Protein AF-A0A8H3UPQ3-F1 (afdb_monomer)

Nearest PDB structures (foldseek):
  8fbj-assembly1_A  TM=2.178E-01  e=5.533E+00  synthetic construct
  7rdr-assembly1_A  TM=2.271E-01  e=9.585E+00  unidentified

Radius of gyration: 29.95 Å; Cα contacts (8 Å, |Δi|>4): 146; chains: 1; bounding box: 61×69×103 Å

Secondary structure (DSSP, 8-state):
---------------TTS-HHHHHHHHHHHHHS---SSS--STT-----HHHHHHHHH-HHHHHHHHHHHHHHTT-HHHHHHHHHHHHHHHHH-S--TTHHHHHHHHHHHS-TT-HHHHHHHHHHHHHHHHHHHHHHHHHHHHHHH-HHHHHHHHHHHHHHHTT------------------------------------------------

Foldseek 3Di:
DDDDDDPDPDDDDDDPPADPLLVQQVVVCVVPVGGDLLDQPDPVRDPDDPVNNVVSVVPVLVSLLSNLLVCVVVVVVSSNVVSLCVNLVVLVPDPDDPCLLVQQVSDQVRDDLVDPSLLSSLLSCLVCVVVCCVPPVVSVVVSCVVRVSSVVSNVVNNVVVVVVPDPDPPPPDDDDDDDDDDDDDDDDDDDDDDDDDDDDDDDDDDDDDDDD

pLDDT: mean 79.26, std 19.07, range [38.69, 97.12]

Sequence (212 aa):
MKKDCKDGNITYIELPDDSAIAVDAAIEFFYDKRYSNGNTTSSLAVPKSDHVKSAWKASEIRCHVQVYIMAEKYNLKELLTFASNKVIYGLSTSNLLPELHDVIRDVYNNTPSIDSLRVGVSKFASCHGKEEFAISGKKFGDLIVELPEFGRDLVKYLCRSKLKISPNKVSMSNSDRRKRSDGDGFSSSSSSSSDPDSSGSSDSDEMDVEGF

InterPro domains:
  IPR011333 SKP1/BTB/POZ domain superfamily [G3DSA:3.30.710.10] (1-112)

Organism: Venturia inaequalis (NCBI:txid5025)

Mean predicted aligned error: 14.77 Å

Solvent-accessible surface area (backbone atoms only — not comparable to full-atom values): 13623 Å² total; per-residue (Å²): 136,86,81,83,74,79,76,74,86,82,80,85,82,88,63,88,91,56,57,68,56,24,52,53,36,48,54,41,24,74,76,68,77,45,61,57,81,49,53,76,82,54,97,75,62,64,84,71,52,71,68,41,32,49,45,27,72,74,36,53,56,54,47,29,49,46,31,24,49,51,19,57,76,69,68,36,62,70,55,25,53,52,24,48,50,50,34,49,50,52,57,71,73,47,93,74,62,95,60,45,70,58,44,51,49,57,47,65,76,68,49,64,97,84,36,68,62,60,54,49,51,27,48,48,47,41,75,45,41,69,60,44,46,71,79,41,32,68,64,56,50,51,46,32,69,76,35,53,69,55,40,54,48,26,48,54,42,48,55,56,63,61,70,74,76,69,84,76,80,79,78,80,83,73,90,81,90,82,93,84,83,88,82,81,91,80,88,82,91,79,87,82,90,79,86,81,90,82,91,78,86,82,81,78,92,82,81,84,90,82,83,138

Structure (mmCIF, N/CA/C/O backbone):
data_AF-A0A8H3UPQ3-F1
#
_entry.id   AF-A0A8H3UPQ3-F1
#
loop_
_atom_site.group_PDB
_atom_site.id
_atom_site.type_symbol
_atom_site.label_atom_id
_atom_site.label_alt_id
_atom_site.label_comp_id
_atom_site.label_asym_id
_atom_site.label_entity_id
_atom_site.label_seq_id
_atom_site.pdbx_PDB_ins_code
_atom_site.Cartn_x
_atom_site.Cartn_y
_atom_site.Cartn_z
_atom_site.occupancy
_atom_site.B_iso_or_equiv
_atom_site.auth_seq_id
_atom_site.auth_comp_id
_atom_site.auth_asym_id
_atom_site.auth_atom_id
_atom_site.pdbx_PDB_model_num
ATOM 1 N N . MET A 1 1 ? -13.348 -9.071 55.838 1.00 48.81 1 MET A N 1
ATOM 2 C CA . MET A 1 1 ? -14.165 -9.133 54.606 1.00 48.81 1 MET A CA 1
ATOM 3 C C . MET A 1 1 ? -13.264 -8.797 53.431 1.00 48.81 1 MET A C 1
ATOM 5 O O . MET A 1 1 ? -12.819 -7.661 53.341 1.00 48.81 1 MET A O 1
ATOM 9 N N . LYS A 1 2 ? -12.904 -9.788 52.607 1.00 52.03 2 LYS A N 1
ATOM 10 C CA . LYS A 1 2 ? -12.200 -9.553 51.339 1.00 52.03 2 LYS A CA 1
ATOM 11 C C . LYS A 1 2 ? -13.258 -9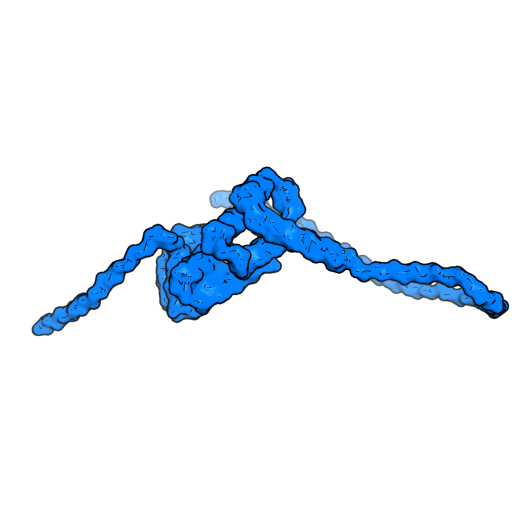.186 50.299 1.00 52.03 2 LYS A C 1
ATOM 13 O O . LYS A 1 2 ? -14.314 -9.806 50.261 1.00 52.03 2 LYS A O 1
ATOM 18 N N . LYS A 1 3 ? -13.023 -8.094 49.580 1.00 59.81 3 LYS A N 1
ATOM 19 C CA . LYS A 1 3 ? -13.930 -7.551 48.574 1.00 59.81 3 LYS A CA 1
ATOM 20 C C . LYS A 1 3 ? -13.507 -8.179 47.251 1.00 59.81 3 LYS A C 1
ATOM 22 O O . LYS A 1 3 ? -12.465 -7.806 46.724 1.00 59.81 3 LYS A O 1
ATOM 27 N N . ASP A 1 4 ? -14.264 -9.161 46.782 1.00 55.50 4 ASP A N 1
ATOM 28 C CA . ASP A 1 4 ? -14.021 -9.782 45.483 1.00 55.50 4 ASP A CA 1
ATOM 29 C C . ASP A 1 4 ? -14.377 -8.759 44.397 1.00 55.50 4 ASP A C 1
ATOM 31 O O . ASP A 1 4 ? -15.544 -8.411 44.188 1.00 55.50 4 ASP A O 1
ATOM 35 N N . CYS A 1 5 ? -13.351 -8.193 43.762 1.00 58.88 5 CYS A N 1
ATOM 36 C CA . CYS A 1 5 ? -13.518 -7.398 42.556 1.00 58.88 5 CYS A CA 1
ATOM 37 C C . CYS A 1 5 ? -13.964 -8.350 41.448 1.00 58.88 5 CYS A C 1
ATOM 39 O O . CYS A 1 5 ? -13.247 -9.284 41.108 1.00 58.88 5 CYS A O 1
ATOM 41 N N . LYS A 1 6 ? -15.170 -8.134 40.917 1.00 60.31 6 LYS A N 1
ATOM 42 C CA . LYS A 1 6 ? -15.654 -8.836 39.730 1.00 60.31 6 LYS A CA 1
ATOM 43 C C . LYS A 1 6 ? -14.711 -8.509 38.577 1.00 60.31 6 LYS A C 1
ATOM 45 O O . LYS A 1 6 ? -14.679 -7.357 38.142 1.00 60.31 6 LYS A O 1
ATOM 50 N N . ASP A 1 7 ? -13.953 -9.503 38.132 1.00 61.12 7 ASP A N 1
ATOM 51 C CA . ASP A 1 7 ? -13.134 -9.412 36.931 1.00 61.12 7 ASP A CA 1
ATOM 52 C C . ASP A 1 7 ? -14.006 -8.925 35.769 1.00 61.12 7 ASP A C 1
ATOM 54 O O . ASP A 1 7 ? -15.105 -9.435 35.526 1.00 61.12 7 ASP A O 1
ATOM 58 N N . GLY A 1 8 ? -13.552 -7.866 35.096 1.00 65.12 8 GLY A N 1
ATOM 59 C CA . GLY A 1 8 ? -14.206 -7.376 33.891 1.00 65.12 8 GLY A CA 1
ATOM 60 C C . GLY A 1 8 ? -14.239 -8.496 32.855 1.00 65.12 8 GLY A C 1
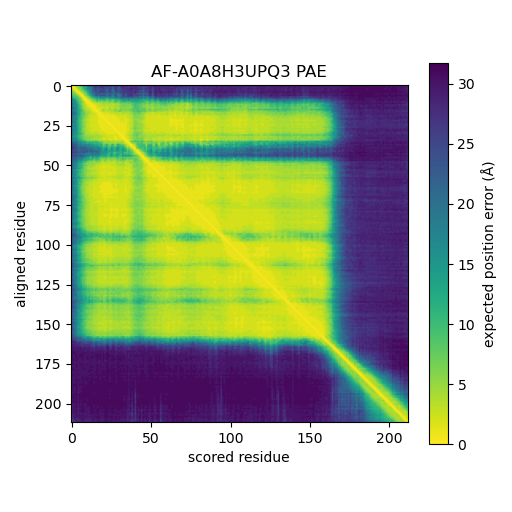ATOM 61 O O . GLY A 1 8 ? -13.241 -9.186 32.671 1.00 65.12 8 GLY A O 1
ATOM 62 N N . ASN A 1 9 ? -15.378 -8.693 32.188 1.00 71.62 9 ASN A N 1
ATOM 63 C CA . ASN A 1 9 ? -15.484 -9.652 31.089 1.00 71.62 9 ASN A CA 1
ATOM 64 C C . ASN A 1 9 ? -14.498 -9.257 29.981 1.00 71.62 9 ASN A C 1
ATOM 66 O O . ASN A 1 9 ? -14.781 -8.365 29.177 1.00 71.62 9 ASN A O 1
ATOM 70 N N . ILE A 1 10 ? -13.335 -9.909 29.950 1.00 78.38 10 ILE A N 1
ATOM 71 C CA . ILE A 1 10 ? -12.371 -9.771 28.863 1.00 78.38 10 ILE A CA 1
ATOM 72 C C . ILE A 1 10 ? -13.023 -10.396 27.634 1.00 78.38 10 ILE A C 1
ATOM 74 O O . ILE A 1 10 ? -13.236 -11.605 27.573 1.00 78.38 10 ILE A O 1
ATOM 78 N N . THR A 1 11 ? -13.383 -9.552 26.672 1.00 82.12 11 THR A N 1
ATOM 79 C CA . THR A 1 11 ? -13.904 -10.003 25.382 1.00 82.12 11 THR A CA 1
ATOM 80 C C . THR A 1 11 ? -12.728 -10.123 24.427 1.00 82.12 11 THR A C 1
ATOM 82 O O . THR A 1 11 ? -11.994 -9.156 24.228 1.00 82.12 11 THR A O 1
ATOM 85 N N . TYR A 1 12 ? -12.526 -11.315 23.874 1.00 84.81 12 TYR A N 1
ATOM 86 C CA . TYR A 1 12 ? -11.492 -11.573 22.880 1.00 84.81 12 TYR A CA 1
ATOM 87 C C . TYR A 1 12 ? -12.069 -11.389 21.476 1.00 84.81 12 TYR A C 1
ATOM 89 O O . TYR A 1 12 ? -13.184 -11.834 21.201 1.00 84.81 12 TYR A O 1
ATOM 97 N N . ILE A 1 13 ? -11.321 -10.709 20.610 1.00 87.00 13 ILE A N 1
ATOM 98 C CA . ILE A 1 13 ? -11.691 -10.481 19.213 1.00 87.00 13 ILE A CA 1
ATOM 99 C C . ILE A 1 13 ? -10.556 -11.033 18.355 1.00 87.00 13 ILE A C 1
ATOM 101 O O . ILE A 1 13 ? -9.418 -10.577 18.462 1.00 87.00 13 ILE A O 1
ATOM 105 N N . GLU A 1 14 ? -10.873 -12.017 17.518 1.00 88.56 14 GLU A N 1
ATOM 106 C CA . GLU A 1 14 ? -9.941 -12.586 16.545 1.00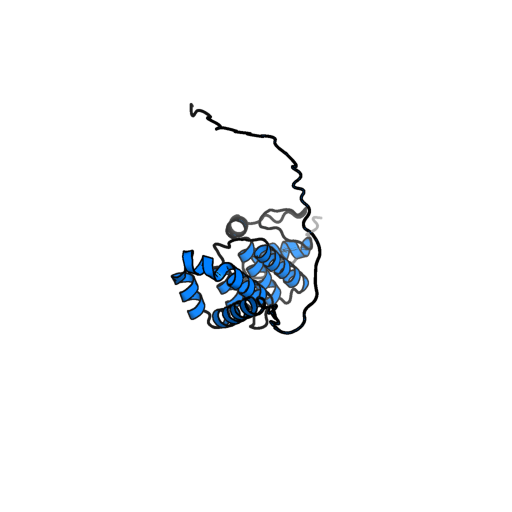 88.56 14 GLU A CA 1
ATOM 107 C C . GLU A 1 14 ? -9.980 -11.782 15.247 1.00 88.56 14 GLU A C 1
ATOM 109 O O . GLU A 1 14 ? -11.051 -11.522 14.701 1.00 88.56 14 GLU A O 1
ATOM 114 N N . LEU A 1 15 ? -8.800 -11.416 14.746 1.00 90.69 15 LEU A N 1
ATOM 115 C CA . LEU A 1 15 ? -8.614 -10.683 13.491 1.00 90.69 15 LEU A CA 1
ATOM 116 C C . LEU A 1 15 ? -7.636 -11.450 12.578 1.00 90.69 15 LEU A C 1
ATOM 118 O O . LEU A 1 15 ? -6.516 -10.992 12.360 1.00 90.69 15 LEU A O 1
ATOM 122 N N . PRO A 1 16 ? -8.004 -12.651 12.090 1.00 88.50 16 PRO A N 1
ATOM 123 C CA . PRO A 1 16 ? -7.076 -13.533 11.373 1.00 88.50 16 PRO A CA 1
ATOM 124 C C . PRO A 1 16 ? -6.657 -12.992 9.999 1.00 88.50 16 PRO A C 1
ATOM 126 O O . PRO A 1 16 ? -5.564 -13.294 9.528 1.00 88.50 16 PRO A O 1
ATOM 129 N N . ASP A 1 17 ? -7.511 -12.181 9.375 1.00 89.81 17 ASP A N 1
ATOM 130 C CA . ASP A 1 17 ? -7.288 -11.650 8.027 1.00 89.81 17 ASP A CA 1
ATOM 131 C C . ASP A 1 17 ? -6.536 -10.310 8.025 1.00 89.81 17 ASP A C 1
ATOM 133 O O . ASP A 1 17 ? -6.256 -9.762 6.958 1.00 89.81 17 ASP A O 1
ATOM 137 N N . ASP A 1 18 ? -6.257 -9.738 9.200 1.00 91.88 18 ASP A N 1
ATOM 138 C CA . ASP A 1 18 ? -5.660 -8.411 9.309 1.00 91.88 18 ASP A CA 1
ATOM 139 C C . ASP A 1 18 ? -4.173 -8.492 9.641 1.00 91.88 18 ASP A C 1
ATOM 141 O O . ASP A 1 18 ? -3.710 -9.291 10.456 1.00 91.88 18 ASP A O 1
ATOM 145 N N . SER A 1 19 ? -3.399 -7.604 9.019 1.00 91.94 19 SER A N 1
ATOM 146 C CA . SER A 1 19 ? -1.979 -7.484 9.327 1.00 91.94 19 SER A CA 1
ATOM 147 C C . SER A 1 19 ? -1.797 -7.010 10.767 1.00 91.94 19 SER A C 1
ATOM 149 O O . SER A 1 19 ? -2.296 -5.948 11.144 1.00 91.94 19 SER A O 1
ATOM 151 N N . ALA A 1 20 ? -0.993 -7.734 11.548 1.00 92.31 20 ALA A N 1
ATOM 152 C CA . ALA A 1 20 ? -0.596 -7.309 12.891 1.00 92.31 20 ALA A CA 1
ATOM 153 C C . ALA A 1 20 ? 0.020 -5.896 12.896 1.00 92.31 20 ALA A C 1
ATOM 155 O O . ALA A 1 20 ? -0.144 -5.152 13.857 1.00 92.31 20 ALA A O 1
ATOM 156 N N . ILE A 1 21 ? 0.684 -5.508 11.800 1.00 93.62 21 ILE A N 1
ATOM 157 C CA . ILE A 1 21 ? 1.260 -4.171 11.604 1.00 93.62 21 ILE A CA 1
ATOM 158 C C . ILE A 1 21 ? 0.152 -3.119 11.514 1.00 93.62 21 ILE A C 1
ATOM 160 O O . ILE A 1 21 ? 0.248 -2.059 12.132 1.00 93.62 21 ILE A O 1
ATOM 164 N N . ALA A 1 22 ? -0.903 -3.417 10.752 1.00 95.12 22 ALA A N 1
ATOM 165 C CA . ALA A 1 22 ? -2.033 -2.519 10.580 1.00 95.12 22 ALA A CA 1
ATOM 166 C C . ALA A 1 22 ? -2.815 -2.360 11.888 1.00 95.12 22 ALA A C 1
ATOM 168 O O . ALA A 1 22 ? -3.115 -1.235 12.282 1.00 95.12 22 ALA A O 1
ATOM 169 N N . VAL A 1 23 ? -3.072 -3.469 12.590 1.00 93.88 23 VAL A N 1
ATOM 170 C CA . VAL A 1 23 ? -3.777 -3.476 13.879 1.00 93.88 23 VAL A CA 1
ATOM 171 C C . VAL A 1 23 ? -3.002 -2.684 14.934 1.00 93.88 23 VAL A C 1
ATOM 173 O O . VAL A 1 23 ? -3.584 -1.814 15.576 1.00 93.88 23 VAL A O 1
ATOM 176 N N . ASP A 1 24 ? -1.694 -2.918 15.073 1.00 92.19 24 ASP A N 1
ATOM 177 C CA . ASP A 1 24 ? -0.831 -2.181 16.007 1.00 92.19 24 ASP A CA 1
ATOM 178 C C . ASP A 1 24 ? -0.866 -0.668 15.742 1.00 92.19 24 ASP A C 1
ATOM 180 O O . ASP A 1 24 ? -1.123 0.132 16.645 1.00 92.19 24 ASP A O 1
ATOM 184 N N . ALA A 1 25 ? -0.706 -0.273 14.477 1.00 93.00 25 ALA A N 1
ATOM 185 C CA . ALA A 1 25 ? -0.770 1.125 14.074 1.00 93.00 25 ALA A CA 1
ATOM 186 C C . ALA A 1 25 ? -2.164 1.741 14.285 1.00 93.00 25 ALA A C 1
ATOM 188 O O . ALA A 1 25 ? -2.272 2.904 14.669 1.00 93.00 25 ALA A O 1
ATOM 189 N N . ALA A 1 26 ? -3.244 0.990 14.066 1.00 93.88 26 ALA A N 1
ATOM 190 C CA . ALA A 1 26 ? -4.590 1.481 14.336 1.00 93.88 26 ALA A CA 1
ATOM 191 C C . ALA A 1 26 ? -4.841 1.681 15.828 1.00 93.88 26 ALA A C 1
ATOM 193 O O . ALA A 1 26 ? -5.397 2.711 16.201 1.00 93.88 26 ALA A O 1
ATOM 194 N N . ILE A 1 27 ? -4.411 0.740 16.673 1.00 91.69 27 ILE A N 1
ATOM 195 C CA . ILE A 1 27 ? -4.503 0.875 18.130 1.00 91.69 27 ILE A CA 1
ATOM 196 C C . ILE A 1 27 ? -3.793 2.163 18.556 1.00 91.69 27 ILE A C 1
ATOM 198 O O . ILE A 1 27 ? -4.427 3.024 19.160 1.00 91.69 27 ILE A O 1
ATOM 202 N N . GLU A 1 28 ? -2.531 2.353 18.163 1.00 90.75 28 GLU A N 1
ATOM 203 C CA . GLU A 1 28 ? -1.768 3.570 18.477 1.00 90.75 28 GLU A CA 1
ATOM 204 C C . GLU A 1 28 ? -2.489 4.838 17.987 1.00 90.75 28 GLU A C 1
ATOM 206 O O . GLU A 1 28 ? -2.661 5.801 18.737 1.00 90.75 28 GLU A O 1
ATOM 211 N N . PHE A 1 29 ? -3.029 4.809 16.766 1.00 93.19 29 PHE A N 1
ATOM 212 C CA . PHE A 1 29 ? -3.802 5.920 16.221 1.00 93.19 29 PHE A CA 1
ATOM 213 C C . PHE A 1 29 ? -5.058 6.245 17.032 1.00 93.19 29 PHE A C 1
ATOM 215 O O . PHE A 1 29 ? -5.398 7.416 17.184 1.00 93.19 29 PHE A O 1
ATOM 222 N N . PHE A 1 30 ? -5.776 5.254 17.554 1.00 91.69 30 PHE A N 1
ATOM 223 C CA . PHE A 1 30 ? -6.975 5.523 18.347 1.00 91.69 30 PHE A CA 1
ATOM 224 C C . PHE A 1 30 ? -6.663 6.169 19.694 1.00 91.69 30 PHE A C 1
ATOM 226 O O . PHE A 1 30 ? -7.478 6.960 20.173 1.00 91.69 30 PHE A O 1
ATOM 233 N N . TYR A 1 31 ? -5.490 5.890 20.261 1.00 89.62 31 TYR A N 1
ATOM 234 C CA . TYR A 1 31 ? -5.045 6.506 21.508 1.00 89.62 31 TYR A CA 1
ATOM 235 C C . TYR A 1 31 ? -4.438 7.899 21.292 1.00 89.62 31 TYR A C 1
ATOM 237 O O . TYR A 1 31 ? -4.822 8.838 21.987 1.00 89.62 31 TYR A O 1
ATOM 245 N N . ASP A 1 32 ? -3.560 8.066 20.300 1.00 88.25 32 ASP A N 1
ATOM 246 C CA . ASP A 1 32 ? -2.736 9.278 20.153 1.00 88.25 32 ASP A CA 1
ATOM 247 C C . ASP A 1 32 ? -3.045 10.106 18.895 1.00 88.25 32 ASP A C 1
ATOM 249 O O . ASP A 1 32 ? -2.391 11.116 18.619 1.00 88.25 32 ASP A O 1
ATOM 253 N N . LYS A 1 33 ? -4.029 9.681 18.090 1.00 90.50 33 LYS A N 1
ATOM 254 C CA . LYS A 1 33 ? -4.366 10.256 16.769 1.00 90.50 33 LYS A CA 1
ATOM 255 C C . LYS A 1 33 ? -3.198 10.260 15.780 1.00 90.50 33 LYS A C 1
ATOM 257 O O . LYS A 1 33 ? -3.210 10.984 14.782 1.00 90.50 33 LYS A O 1
ATOM 262 N N . ARG A 1 34 ? -2.176 9.451 16.058 1.00 90.44 34 ARG A N 1
ATOM 263 C CA . ARG A 1 34 ? -0.960 9.246 15.270 1.00 90.44 34 ARG A CA 1
ATOM 264 C C . ARG A 1 34 ? -0.483 7.822 15.503 1.00 90.44 34 ARG A C 1
ATOM 266 O O . ARG A 1 34 ? -0.725 7.269 16.565 1.00 90.44 34 ARG A O 1
ATOM 273 N N . TYR A 1 35 ? 0.228 7.268 14.534 1.00 91.94 35 TYR A N 1
ATOM 274 C CA . TYR A 1 35 ? 0.974 6.034 14.731 1.00 91.94 35 TYR A CA 1
ATOM 275 C C . TYR A 1 35 ? 2.402 6.200 14.235 1.00 91.94 35 TYR A C 1
ATOM 277 O O . TYR A 1 35 ? 2.698 7.060 13.396 1.00 91.94 35 TYR A O 1
ATOM 285 N N . SER A 1 36 ? 3.279 5.382 14.792 1.00 83.12 36 SER A N 1
ATOM 286 C CA . SER A 1 36 ? 4.714 5.428 14.573 1.00 83.12 36 SER A CA 1
ATOM 287 C C . SER A 1 36 ? 5.182 4.319 13.639 1.00 83.12 36 SER A C 1
ATOM 289 O O . SER A 1 36 ? 4.620 3.220 13.608 1.00 83.12 36 SER A O 1
ATOM 291 N N . ASN A 1 37 ? 6.272 4.588 12.921 1.00 81.88 37 ASN A N 1
ATOM 292 C CA . ASN A 1 37 ? 6.878 3.671 11.955 1.00 81.88 37 ASN A CA 1
ATOM 293 C C . ASN A 1 37 ? 7.701 2.580 12.670 1.00 81.88 37 ASN A C 1
ATOM 295 O O . ASN A 1 37 ? 8.906 2.456 12.477 1.00 81.88 37 ASN A O 1
ATOM 299 N N . GLY A 1 38 ? 7.071 1.846 13.587 1.00 65.62 38 GLY A N 1
ATOM 300 C CA . GLY A 1 38 ? 7.699 0.765 14.353 1.00 65.62 38 GLY A CA 1
ATOM 301 C C . GLY A 1 38 ? 8.429 1.188 15.634 1.00 65.62 38 GLY A C 1
ATOM 302 O O . GLY A 1 38 ? 8.775 0.320 16.429 1.00 65.62 38 GLY A O 1
ATOM 303 N N . ASN A 1 39 ? 8.604 2.484 15.901 1.00 63.53 39 ASN A N 1
ATOM 304 C CA . ASN A 1 39 ? 9.204 2.964 17.151 1.00 63.53 39 ASN A CA 1
ATOM 305 C C . ASN A 1 39 ? 8.129 3.418 18.126 1.00 63.53 39 ASN A C 1
ATOM 307 O O . ASN A 1 39 ? 7.365 4.303 17.793 1.00 63.53 39 ASN A O 1
ATOM 311 N N . THR A 1 40 ? 8.102 2.907 19.351 1.00 59.75 40 THR A N 1
ATOM 312 C CA . THR A 1 40 ? 7.131 3.358 20.352 1.00 59.75 40 THR A CA 1
ATOM 313 C C . THR A 1 40 ? 7.375 4.830 20.717 1.00 59.75 40 THR A C 1
ATOM 315 O O . THR A 1 40 ? 8.266 5.135 21.504 1.00 59.75 40 THR A O 1
ATOM 318 N N . THR A 1 41 ? 6.624 5.759 20.116 1.00 53.62 41 THR A N 1
ATOM 319 C CA . THR A 1 41 ? 6.766 7.205 20.384 1.00 53.62 41 THR A CA 1
ATOM 320 C C . THR A 1 41 ? 5.722 7.747 21.349 1.00 53.62 41 THR A C 1
ATOM 322 O O . THR A 1 41 ? 5.794 8.918 21.719 1.00 53.62 41 THR A O 1
ATOM 325 N N . SER A 1 42 ? 4.738 6.935 21.743 1.00 58.00 42 SER A N 1
ATOM 326 C CA . SER A 1 42 ? 3.666 7.398 22.612 1.00 58.00 42 SER A CA 1
ATOM 327 C C . SER A 1 42 ? 3.940 7.181 24.094 1.00 58.00 42 SER A C 1
ATOM 329 O O . SER A 1 42 ? 4.622 6.245 24.514 1.00 58.00 42 SER A O 1
ATOM 331 N N . SER A 1 43 ? 3.340 8.058 24.902 1.00 55.97 43 SER A N 1
ATOM 332 C CA . SER A 1 43 ? 3.309 7.952 26.364 1.00 55.97 43 SER A CA 1
ATOM 333 C C . SER A 1 43 ? 2.589 6.685 26.853 1.00 55.97 43 SER A C 1
ATOM 335 O O . SER A 1 43 ? 2.729 6.329 28.021 1.00 55.97 43 SER A O 1
ATOM 337 N N . LEU A 1 44 ? 1.822 6.017 25.986 1.00 56.06 44 LEU A N 1
ATOM 338 C CA . LEU A 1 44 ? 1.077 4.784 26.249 1.00 56.06 44 LEU A CA 1
ATOM 339 C C . LEU A 1 44 ? 1.778 3.582 25.619 1.00 56.06 44 LEU A C 1
ATOM 341 O O . LEU A 1 44 ? 1.130 2.773 24.968 1.00 56.06 44 LEU A O 1
ATOM 345 N N . ALA A 1 45 ? 3.101 3.510 25.781 1.00 58.88 45 ALA A N 1
ATOM 346 C CA . ALA A 1 45 ? 4.005 2.607 25.087 1.00 58.88 45 ALA A CA 1
ATOM 347 C C . ALA A 1 45 ? 3.465 1.175 24.906 1.00 58.88 45 ALA A C 1
ATOM 349 O O . ALA A 1 45 ? 3.741 0.297 25.721 1.00 58.88 45 ALA A O 1
ATOM 350 N N . VAL A 1 46 ? 2.722 0.933 23.819 1.00 65.00 46 VAL A N 1
ATOM 351 C CA . VAL A 1 46 ? 2.296 -0.410 23.427 1.00 65.00 46 VAL A CA 1
ATOM 352 C C . VAL A 1 46 ? 3.566 -1.116 22.959 1.00 65.00 46 VAL A C 1
ATOM 354 O O . VAL A 1 46 ? 4.209 -0.644 22.010 1.00 65.00 46 VAL A O 1
ATOM 357 N N . PRO A 1 47 ? 4.007 -2.191 23.637 1.00 70.81 47 PRO A N 1
ATOM 358 C CA . PRO A 1 47 ? 5.205 -2.897 23.226 1.00 70.81 47 PRO A CA 1
ATOM 359 C C . PRO A 1 47 ? 4.965 -3.519 21.850 1.00 70.81 47 PRO A C 1
ATOM 361 O O . PRO A 1 47 ? 4.202 -4.474 21.713 1.00 70.81 47 PRO A O 1
ATOM 364 N N . LYS A 1 48 ? 5.621 -2.974 20.823 1.00 80.44 48 LYS A N 1
ATOM 365 C CA . LYS A 1 48 ? 5.553 -3.535 19.472 1.00 80.44 48 LYS A CA 1
ATOM 366 C C . LYS A 1 48 ? 6.347 -4.834 19.427 1.00 80.44 48 LYS A C 1
ATOM 368 O O . LYS A 1 48 ? 7.480 -4.885 19.921 1.00 80.44 48 LYS A O 1
ATOM 373 N N . SER A 1 49 ? 5.772 -5.865 18.814 1.00 85.44 49 SER A N 1
ATOM 374 C CA . SER A 1 49 ? 6.489 -7.118 18.574 1.00 85.44 49 SER A CA 1
ATOM 375 C C . SER A 1 49 ? 7.675 -6.886 17.635 1.00 85.44 49 SER A C 1
ATOM 377 O O . SER A 1 49 ? 7.654 -5.986 16.789 1.00 85.44 49 SER A O 1
ATOM 379 N N . ASP A 1 50 ? 8.714 -7.710 17.750 1.00 88.69 50 ASP A N 1
ATOM 380 C CA . ASP A 1 50 ? 9.905 -7.573 16.902 1.00 88.69 50 ASP A CA 1
ATOM 381 C C . ASP A 1 50 ? 9.587 -7.776 15.417 1.00 88.69 50 ASP A C 1
ATOM 383 O O . ASP A 1 50 ? 10.210 -7.152 14.561 1.00 88.69 50 ASP A O 1
ATOM 387 N N . HIS A 1 51 ? 8.557 -8.571 15.114 1.00 88.75 51 HIS A N 1
ATOM 388 C CA . HIS A 1 51 ? 8.016 -8.718 13.766 1.00 88.75 51 HIS A CA 1
ATOM 389 C C . HIS A 1 51 ? 7.436 -7.403 13.218 1.00 88.75 51 HIS A C 1
ATOM 391 O O . HIS A 1 51 ? 7.696 -7.041 12.075 1.00 88.75 51 HIS A O 1
ATOM 397 N N . VAL A 1 52 ? 6.670 -6.655 14.022 1.00 90.56 52 VAL A N 1
ATOM 398 C CA . VAL A 1 52 ? 6.126 -5.357 13.588 1.00 90.56 52 VAL A CA 1
ATOM 399 C C . VAL A 1 52 ? 7.262 -4.363 13.356 1.00 90.56 52 VAL A C 1
ATOM 401 O O . VAL A 1 52 ? 7.302 -3.706 12.318 1.00 90.56 52 VAL A O 1
ATOM 404 N N . LYS A 1 53 ? 8.232 -4.291 14.274 1.00 90.06 53 LYS A N 1
ATOM 405 C CA . LYS A 1 53 ? 9.400 -3.404 14.136 1.00 90.06 53 LYS A CA 1
ATOM 406 C C . LYS A 1 53 ? 10.218 -3.715 12.883 1.00 90.06 53 LYS A C 1
ATOM 408 O O . LYS A 1 53 ? 10.612 -2.800 12.161 1.00 90.06 53 LYS A O 1
ATOM 413 N N . SER A 1 54 ? 10.479 -4.995 12.620 1.00 91.12 54 SER A N 1
ATOM 414 C CA . SER A 1 54 ? 11.267 -5.414 11.461 1.00 91.12 54 SER A CA 1
ATOM 415 C C . SER A 1 54 ? 10.548 -5.126 10.145 1.00 91.12 54 SER A C 1
ATOM 417 O O . SER A 1 54 ? 11.198 -4.686 9.200 1.00 91.12 54 SER A O 1
ATOM 419 N N . ALA A 1 55 ? 9.221 -5.271 10.094 1.00 91.75 55 ALA A N 1
ATOM 420 C CA . ALA A 1 55 ? 8.433 -4.934 8.913 1.00 91.75 55 ALA A CA 1
ATOM 421 C C . ALA A 1 55 ? 8.486 -3.436 8.575 1.00 91.75 55 ALA A C 1
ATOM 423 O O . ALA A 1 55 ? 8.750 -3.084 7.425 1.00 91.75 55 ALA A O 1
ATOM 424 N N . TRP A 1 56 ? 8.329 -2.556 9.572 1.00 91.94 56 TRP A N 1
ATOM 425 C CA . TRP A 1 56 ? 8.469 -1.105 9.379 1.00 91.94 56 TRP A CA 1
ATOM 426 C C . TRP A 1 56 ? 9.866 -0.713 8.896 1.00 91.94 56 TRP A C 1
ATOM 428 O O . TRP A 1 56 ? 9.998 0.157 8.039 1.00 91.94 56 TRP A O 1
ATOM 438 N N . LYS A 1 57 ? 10.905 -1.387 9.405 1.00 90.62 57 LYS A N 1
ATOM 439 C CA . LYS A 1 57 ? 12.284 -1.196 8.942 1.00 90.62 57 LYS A CA 1
ATOM 440 C C . LYS A 1 57 ? 12.495 -1.698 7.510 1.00 90.62 57 LYS A C 1
ATOM 442 O O . LYS A 1 57 ? 13.310 -1.132 6.790 1.00 90.62 57 LYS A O 1
ATOM 447 N N . ALA A 1 58 ? 11.807 -2.768 7.117 1.00 91.00 58 ALA A N 1
ATOM 448 C CA . ALA A 1 58 ? 11.936 -3.366 5.793 1.00 91.00 58 ALA A CA 1
ATOM 449 C C . ALA A 1 58 ? 11.229 -2.541 4.710 1.00 91.00 58 ALA A C 1
ATOM 451 O O . ALA A 1 58 ? 11.784 -2.367 3.630 1.00 91.00 58 ALA A O 1
ATOM 452 N N . SER A 1 59 ? 10.019 -2.046 4.982 1.00 92.25 59 SER A N 1
ATOM 453 C CA . SER A 1 59 ? 9.317 -1.129 4.083 1.00 92.25 59 SER A CA 1
ATOM 454 C C . SER A 1 59 ? 8.243 -0.333 4.818 1.00 92.25 59 SER A C 1
ATOM 456 O O . SER A 1 59 ? 7.162 -0.836 5.142 1.00 92.25 59 SER A O 1
ATOM 458 N N . GLU A 1 60 ? 8.519 0.951 5.023 1.00 93.25 60 GLU A N 1
ATOM 459 C CA . GLU A 1 60 ? 7.583 1.886 5.645 1.00 93.25 60 GLU A CA 1
ATOM 460 C C . GLU A 1 60 ? 6.327 2.086 4.783 1.00 93.25 60 GLU A C 1
ATOM 462 O O . GLU A 1 60 ? 5.201 2.031 5.283 1.00 93.25 60 GLU A O 1
ATOM 467 N N . I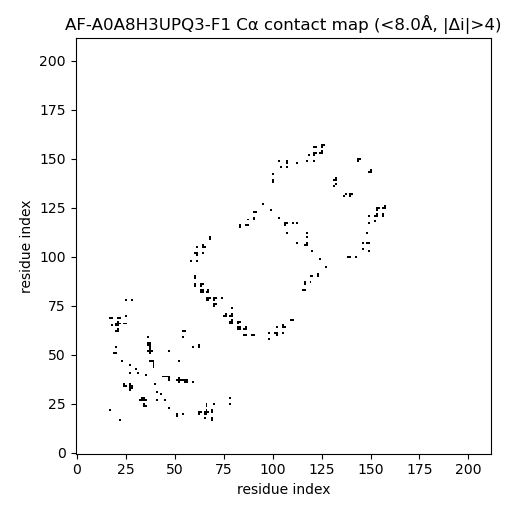LE A 1 61 ? 6.502 2.258 3.468 1.00 94.44 61 ILE A N 1
ATOM 468 C CA . ILE A 1 61 ? 5.386 2.512 2.549 1.00 94.44 61 ILE A CA 1
ATOM 469 C C . ILE A 1 61 ? 4.431 1.318 2.514 1.00 94.44 61 ILE A C 1
ATOM 471 O O . ILE A 1 61 ? 3.220 1.520 2.600 1.00 94.44 61 ILE A O 1
ATOM 475 N N . ARG A 1 62 ? 4.938 0.078 2.458 1.00 95.06 62 ARG A N 1
ATOM 476 C CA . ARG A 1 62 ? 4.070 -1.111 2.500 1.00 95.06 62 ARG A CA 1
ATOM 477 C C . ARG A 1 62 ? 3.296 -1.213 3.806 1.00 95.06 62 ARG A C 1
ATOM 479 O O . ARG A 1 62 ? 2.111 -1.534 3.780 1.00 95.06 62 ARG A O 1
ATOM 486 N N . CYS A 1 63 ? 3.923 -0.889 4.934 1.00 95.50 63 CYS A N 1
ATOM 487 C CA . CYS A 1 63 ? 3.224 -0.863 6.215 1.00 95.50 63 CYS A CA 1
ATOM 488 C C . CYS A 1 63 ? 2.083 0.172 6.203 1.00 95.50 63 CYS A C 1
ATOM 490 O O . CYS A 1 63 ? 0.962 -0.154 6.591 1.00 95.50 63 CYS A O 1
ATOM 492 N N . HIS A 1 64 ? 2.306 1.378 5.668 1.00 96.06 64 HIS A N 1
ATOM 493 C CA . HIS A 1 64 ? 1.235 2.370 5.500 1.00 96.06 64 HIS A CA 1
ATOM 494 C C . HIS A 1 64 ? 0.115 1.905 4.556 1.00 96.06 64 HIS A C 1
ATOM 496 O O . HIS A 1 64 ? -1.054 2.176 4.829 1.00 96.06 64 HIS A O 1
ATOM 502 N N . VAL A 1 65 ? 0.441 1.184 3.479 1.00 96.75 65 VAL A N 1
ATOM 503 C CA . VAL A 1 65 ? -0.553 0.582 2.571 1.00 96.75 65 VAL A CA 1
ATOM 504 C C . VAL A 1 65 ? -1.408 -0.453 3.305 1.00 96.75 65 VAL A C 1
ATOM 506 O O . VAL A 1 65 ? -2.628 -0.433 3.179 1.00 96.75 65 VAL A O 1
ATOM 509 N N . GLN A 1 66 ? -0.810 -1.308 4.138 1.00 95.94 66 GLN A N 1
ATOM 510 C CA . GLN A 1 66 ? -1.566 -2.271 4.948 1.00 95.94 66 GLN A CA 1
ATOM 511 C C . GLN A 1 66 ? -2.506 -1.579 5.942 1.00 95.94 66 GLN A C 1
ATOM 513 O O . GLN A 1 66 ? -3.657 -1.990 6.090 1.00 95.94 66 GLN A O 1
ATOM 518 N N . VAL A 1 67 ? -2.045 -0.501 6.588 1.00 96.75 67 VAL A N 1
ATOM 519 C CA . VAL A 1 67 ? -2.893 0.325 7.463 1.00 96.75 67 VAL A CA 1
ATOM 520 C C . VAL A 1 67 ? -4.056 0.924 6.677 1.00 96.75 67 VAL A C 1
ATOM 522 O O . VAL A 1 67 ? -5.185 0.914 7.160 1.00 96.75 67 VAL A O 1
ATOM 525 N N . TYR A 1 68 ? -3.796 1.424 5.468 1.00 97.06 68 TYR A N 1
ATOM 526 C CA . TYR A 1 68 ? -4.825 1.979 4.595 1.00 97.06 68 TYR A CA 1
ATOM 527 C C . TYR A 1 68 ? -5.897 0.941 4.245 1.00 97.06 68 TYR A C 1
ATOM 529 O O . TYR A 1 68 ? -7.078 1.197 4.466 1.00 97.06 68 TYR A O 1
ATOM 537 N N . ILE A 1 69 ? -5.489 -0.242 3.776 1.00 95.62 69 ILE A N 1
ATOM 538 C CA . ILE A 1 69 ? -6.400 -1.334 3.391 1.00 95.62 69 ILE A CA 1
ATOM 539 C C . ILE A 1 69 ? -7.294 -1.731 4.570 1.00 95.62 69 ILE A C 1
ATOM 541 O O . ILE A 1 69 ? -8.511 -1.850 4.437 1.00 95.62 69 ILE A O 1
ATOM 545 N N . MET A 1 70 ? -6.705 -1.890 5.756 1.00 95.81 70 MET A N 1
ATOM 546 C CA . MET A 1 70 ? -7.461 -2.231 6.958 1.00 95.81 70 MET A CA 1
ATOM 547 C C . MET A 1 70 ? -8.409 -1.093 7.375 1.00 95.81 70 MET A C 1
ATOM 549 O O . MET A 1 70 ? -9.554 -1.338 7.760 1.00 95.81 70 MET A O 1
ATOM 553 N N . ALA A 1 71 ? -7.968 0.164 7.278 1.00 96.19 71 ALA A N 1
ATOM 554 C CA . ALA A 1 71 ? -8.813 1.315 7.571 1.00 96.19 71 ALA A CA 1
ATOM 555 C C . ALA A 1 71 ? -10.014 1.405 6.618 1.00 96.19 71 ALA A C 1
ATOM 557 O O . ALA A 1 71 ? -11.104 1.773 7.055 1.00 96.19 71 ALA A O 1
ATOM 558 N N . GLU A 1 72 ? -9.838 1.039 5.348 1.00 94.75 72 GLU A N 1
ATOM 559 C CA . GLU A 1 72 ? -10.923 0.954 4.370 1.00 94.75 72 GLU A CA 1
ATOM 560 C C . GLU A 1 72 ? -11.903 -0.164 4.747 1.00 94.75 72 GLU A C 1
ATOM 562 O O . GLU A 1 72 ? -13.098 0.096 4.901 1.00 94.75 72 GLU A O 1
ATOM 567 N N . LYS A 1 73 ? -11.389 -1.374 5.020 1.00 94.00 73 LYS A N 1
ATOM 568 C CA . LYS A 1 73 ? -12.173 -2.556 5.427 1.00 94.00 73 LYS A CA 1
ATOM 569 C C . LYS A 1 73 ? -13.103 -2.274 6.613 1.00 94.00 73 LYS A C 1
ATOM 571 O O . LYS A 1 73 ? -14.257 -2.699 6.606 1.00 94.00 73 LYS A O 1
ATOM 576 N N . TYR A 1 74 ? -12.628 -1.528 7.610 1.00 95.25 74 TYR A N 1
ATOM 577 C CA . TYR A 1 74 ? -13.393 -1.196 8.819 1.00 95.25 74 TYR A CA 1
ATOM 578 C C . TYR A 1 74 ? -14.036 0.201 8.801 1.00 95.25 74 TYR A C 1
ATOM 580 O O . TYR A 1 74 ? -14.559 0.648 9.821 1.00 95.25 74 TYR A O 1
ATOM 588 N N . ASN A 1 75 ? -14.042 0.899 7.659 1.00 95.12 75 ASN A N 1
ATOM 589 C CA . ASN A 1 75 ? -14.613 2.245 7.506 1.00 95.12 75 ASN A CA 1
ATOM 590 C C . ASN A 1 75 ? -14.044 3.300 8.484 1.00 95.12 75 ASN A C 1
ATOM 592 O O . ASN A 1 75 ? -14.737 4.226 8.920 1.00 95.12 75 ASN A O 1
ATOM 596 N N . LEU A 1 76 ? -12.755 3.200 8.808 1.00 96.44 76 LEU A N 1
ATOM 597 C CA . LEU A 1 76 ? -12.041 4.080 9.732 1.00 96.44 76 LEU A CA 1
ATOM 598 C C . LEU A 1 76 ? -11.528 5.335 9.007 1.00 96.44 76 LEU A C 1
ATOM 600 O O . LEU A 1 76 ? -10.338 5.479 8.742 1.00 96.44 76 LEU A O 1
ATOM 604 N N . LYS A 1 77 ? -12.431 6.267 8.680 1.00 95.88 77 LYS A N 1
ATOM 605 C CA . LYS A 1 77 ? -12.158 7.424 7.794 1.00 95.88 77 LYS A CA 1
ATOM 606 C C . LYS A 1 77 ? -10.953 8.289 8.191 1.00 95.88 77 LYS A C 1
ATOM 608 O O . LYS A 1 77 ? -10.190 8.712 7.320 1.00 95.88 77 LYS A O 1
ATOM 613 N N . GLU A 1 78 ? -10.783 8.573 9.483 1.00 96.50 78 GLU A N 1
ATOM 614 C CA . GLU A 1 78 ? -9.653 9.379 9.976 1.00 96.50 78 GLU A CA 1
ATOM 615 C C . GLU A 1 78 ? -8.318 8.660 9.744 1.00 96.50 78 GLU A C 1
ATOM 617 O O . GLU A 1 78 ? -7.377 9.251 9.212 1.00 96.50 78 GLU A O 1
ATOM 622 N N . LEU A 1 79 ? -8.265 7.367 10.080 1.00 96.50 79 LEU A N 1
ATOM 623 C CA . LEU A 1 79 ? -7.086 6.528 9.890 1.00 96.50 79 LEU A CA 1
ATOM 624 C C . LEU A 1 79 ? -6.780 6.329 8.403 1.00 96.50 79 LEU A C 1
ATOM 626 O O . LEU A 1 79 ? -5.625 6.442 8.002 1.00 96.50 79 LEU A O 1
ATOM 630 N N . LEU A 1 80 ? -7.813 6.104 7.586 1.00 96.12 80 LEU A N 1
ATOM 631 C CA . LEU A 1 80 ? -7.713 5.974 6.133 1.00 96.12 80 LEU A CA 1
ATOM 632 C C . LEU A 1 80 ? -7.054 7.215 5.524 1.00 96.12 80 LEU A C 1
ATOM 634 O O . LEU A 1 80 ? -6.082 7.112 4.780 1.00 96.12 80 LEU A O 1
ATOM 638 N N . THR A 1 81 ? -7.544 8.400 5.898 1.00 96.06 81 THR A N 1
ATOM 639 C CA . THR A 1 81 ? -7.005 9.682 5.422 1.00 96.06 81 THR A CA 1
ATOM 640 C C . THR A 1 81 ? -5.556 9.867 5.870 1.00 96.06 81 THR A C 1
ATOM 642 O O . THR A 1 81 ? -4.698 10.249 5.073 1.00 96.06 81 THR A O 1
ATOM 645 N N . PHE A 1 82 ? -5.255 9.564 7.136 1.00 96.00 82 PHE A N 1
ATOM 646 C CA . PHE A 1 82 ? -3.901 9.675 7.672 1.00 96.00 82 PHE A CA 1
ATOM 647 C C . PHE A 1 82 ? -2.923 8.732 6.957 1.00 96.00 82 PHE A C 1
ATOM 649 O O . PHE A 1 82 ? -1.863 9.170 6.509 1.00 96.00 82 PHE A O 1
ATOM 656 N N . ALA A 1 83 ? -3.291 7.459 6.795 1.00 96.19 83 ALA A N 1
ATOM 657 C CA . ALA A 1 83 ? -2.485 6.466 6.095 1.00 96.19 83 ALA A CA 1
ATOM 658 C C . ALA A 1 83 ? -2.298 6.832 4.617 1.00 96.19 83 ALA A C 1
ATOM 660 O O . ALA A 1 83 ? -1.174 6.800 4.122 1.00 96.19 83 ALA A O 1
ATOM 661 N N . SER A 1 84 ? -3.356 7.286 3.937 1.00 95.88 84 SER A N 1
ATOM 662 C CA . SER A 1 84 ? -3.279 7.755 2.549 1.00 95.88 84 SER A CA 1
ATOM 663 C C . SER A 1 84 ? -2.254 8.870 2.383 1.00 95.88 84 SER A C 1
ATOM 665 O O . SER A 1 84 ? -1.437 8.839 1.464 1.00 95.88 84 SER A O 1
ATOM 667 N N . ASN A 1 85 ? -2.276 9.855 3.284 1.00 95.44 85 ASN A N 1
ATOM 668 C CA . ASN A 1 85 ? -1.337 10.970 3.250 1.00 95.44 85 ASN A CA 1
ATOM 669 C C . ASN A 1 85 ? 0.101 10.497 3.466 1.00 95.44 85 ASN A C 1
ATOM 671 O O . ASN A 1 85 ? 1.001 10.985 2.789 1.00 95.44 85 ASN A O 1
ATOM 675 N N . LYS A 1 86 ? 0.320 9.531 4.365 1.00 95.38 86 LYS A N 1
ATOM 676 C CA . LYS A 1 86 ? 1.638 8.929 4.592 1.00 95.38 86 LYS A CA 1
ATOM 677 C C . LYS A 1 86 ? 2.158 8.186 3.362 1.00 95.38 86 LYS A C 1
ATOM 679 O O . LYS A 1 86 ? 3.299 8.420 2.975 1.00 95.38 86 LYS A O 1
ATOM 684 N N . VAL A 1 87 ? 1.318 7.383 2.702 1.00 95.38 87 VAL A N 1
ATOM 685 C CA . VAL A 1 87 ? 1.687 6.692 1.453 1.00 95.38 87 VAL A CA 1
ATOM 686 C C . VAL A 1 87 ? 2.040 7.703 0.364 1.00 95.38 87 VAL A C 1
ATOM 688 O O . VAL A 1 87 ? 3.119 7.632 -0.216 1.00 95.38 87 VAL A O 1
ATOM 691 N N . ILE A 1 88 ? 1.165 8.677 0.100 1.00 93.44 88 ILE A N 1
ATOM 692 C CA . ILE A 1 88 ? 1.383 9.675 -0.959 1.00 93.44 88 ILE A CA 1
ATOM 693 C C . ILE A 1 88 ? 2.629 10.516 -0.670 1.00 93.44 88 ILE A C 1
ATOM 695 O O . ILE A 1 88 ? 3.414 10.772 -1.583 1.00 93.44 88 ILE A O 1
ATOM 699 N N . TYR A 1 89 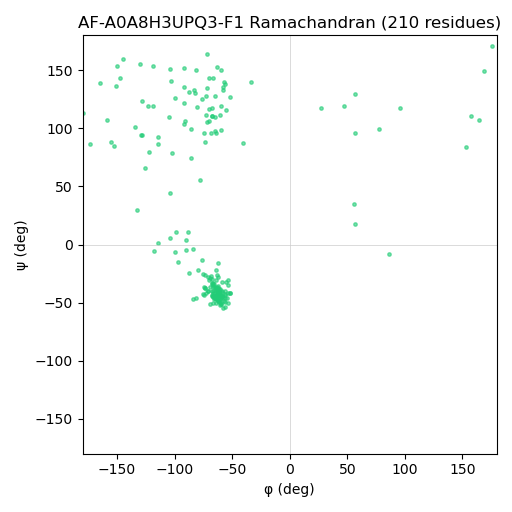? 2.826 10.926 0.586 1.00 92.75 89 TYR A N 1
ATOM 700 C CA . TYR A 1 89 ? 4.018 11.658 0.998 1.00 92.75 89 TYR A CA 1
ATOM 701 C C . TYR A 1 89 ? 5.281 10.831 0.746 1.00 92.75 89 TYR A C 1
ATOM 703 O O . TYR A 1 89 ? 6.166 11.313 0.043 1.00 92.75 89 TYR A O 1
ATOM 711 N N . GLY A 1 90 ? 5.321 9.577 1.212 1.00 92.00 90 GLY A N 1
ATOM 712 C CA . GLY A 1 90 ? 6.454 8.673 0.997 1.00 92.00 90 GLY A CA 1
ATOM 713 C C . GLY A 1 90 ? 6.758 8.429 -0.483 1.00 92.00 90 GLY A C 1
ATOM 714 O O . GLY A 1 90 ? 7.917 8.470 -0.887 1.00 92.00 90 GLY A O 1
ATOM 715 N N . LEU A 1 91 ? 5.730 8.269 -1.322 1.00 92.00 91 LEU A N 1
ATOM 716 C CA . LEU A 1 91 ? 5.902 8.173 -2.775 1.00 92.00 91 LEU A CA 1
ATOM 717 C C . LEU A 1 91 ? 6.453 9.473 -3.377 1.00 92.00 91 LEU A C 1
ATOM 719 O O . LEU A 1 91 ? 7.251 9.434 -4.301 1.00 92.00 91 LEU A O 1
ATOM 723 N N . SER A 1 92 ? 6.034 10.639 -2.882 1.00 88.19 92 SER A N 1
ATOM 724 C CA . SER A 1 92 ? 6.462 11.927 -3.443 1.00 88.19 92 SER A CA 1
ATOM 725 C C . SER A 1 92 ? 7.893 12.329 -3.082 1.00 88.19 92 SER A C 1
ATOM 727 O O . SER A 1 92 ? 8.498 13.111 -3.813 1.00 88.19 92 SER A O 1
ATOM 729 N N . THR A 1 93 ? 8.420 11.830 -1.962 1.00 88.69 93 THR A N 1
ATOM 730 C CA . THR A 1 93 ? 9.766 12.155 -1.466 1.00 88.69 93 THR A CA 1
ATOM 731 C C . THR A 1 93 ? 10.818 11.119 -1.851 1.00 88.69 93 THR A C 1
ATOM 733 O O . THR A 1 93 ? 12.012 11.404 -1.760 1.00 88.69 93 THR A O 1
ATOM 736 N N . SER A 1 94 ? 10.401 9.931 -2.287 1.00 87.00 94 SER A N 1
ATOM 737 C CA . SER A 1 94 ? 11.308 8.859 -2.695 1.00 87.00 94 SER A CA 1
ATOM 738 C C . SER A 1 94 ? 11.759 9.045 -4.143 1.00 87.00 94 SER A C 1
ATOM 740 O O . SER A 1 94 ? 10.940 9.258 -5.029 1.00 87.00 94 SER A O 1
ATOM 742 N N . ASN A 1 95 ? 13.062 8.918 -4.405 1.00 81.06 95 ASN A N 1
ATOM 743 C CA . ASN A 1 95 ? 13.601 8.927 -5.775 1.00 81.06 95 ASN A CA 1
ATOM 744 C C . ASN A 1 95 ? 13.615 7.532 -6.419 1.00 81.06 95 ASN A C 1
ATOM 746 O O . ASN A 1 95 ? 13.627 7.412 -7.641 1.00 81.06 95 ASN A O 1
ATOM 750 N N . LEU A 1 96 ? 13.645 6.485 -5.594 1.00 81.19 96 LEU A N 1
ATOM 751 C CA . LEU A 1 96 ? 13.597 5.083 -5.989 1.00 81.19 96 LEU A CA 1
ATOM 752 C C . LEU A 1 96 ? 12.869 4.316 -4.888 1.00 81.19 96 LEU A C 1
ATOM 754 O O . LEU A 1 96 ? 13.042 4.633 -3.710 1.00 81.19 96 LEU A O 1
ATOM 758 N N . LEU A 1 97 ? 12.079 3.315 -5.269 1.00 86.12 97 LEU A N 1
ATOM 759 C CA . LEU A 1 97 ? 11.342 2.487 -4.325 1.00 86.12 97 LEU A CA 1
ATOM 760 C C . LEU A 1 97 ? 11.605 1.004 -4.632 1.00 86.12 97 LEU A C 1
ATOM 762 O O . LEU A 1 97 ? 10.933 0.443 -5.495 1.00 86.12 97 LEU A O 1
ATOM 766 N N . PRO A 1 98 ? 12.584 0.362 -3.968 1.00 86.25 98 PRO A N 1
ATOM 767 C CA . PRO A 1 98 ? 12.956 -1.032 -4.237 1.00 86.25 98 PRO A CA 1
ATOM 768 C C . PRO A 1 98 ? 11.778 -2.017 -4.174 1.00 86.25 98 PRO A C 1
ATOM 770 O O . PRO A 1 98 ? 11.711 -2.982 -4.933 1.00 86.25 98 PRO A O 1
ATOM 773 N N . GLU A 1 99 ? 10.829 -1.759 -3.280 1.00 90.38 99 GLU A N 1
ATOM 774 C CA . GLU A 1 99 ? 9.619 -2.546 -3.056 1.00 90.38 99 GLU A CA 1
ATOM 775 C C . GLU A 1 99 ? 8.426 -2.131 -3.938 1.00 90.38 99 GLU A C 1
ATOM 777 O O . GLU A 1 99 ? 7.300 -2.570 -3.693 1.00 90.38 99 GLU A O 1
ATOM 782 N N . LEU A 1 100 ? 8.633 -1.279 -4.951 1.00 92.44 100 LEU A N 1
ATOM 783 C CA . LEU A 1 100 ? 7.555 -0.704 -5.765 1.00 92.44 100 LEU A CA 1
ATOM 784 C C . LEU A 1 100 ? 6.614 -1.768 -6.336 1.00 92.44 100 LEU A C 1
ATOM 786 O O . LEU A 1 100 ? 5.400 -1.581 -6.327 1.00 92.44 100 LEU A O 1
ATOM 790 N N . HIS A 1 101 ? 7.152 -2.890 -6.815 1.00 94.31 101 HIS A N 1
ATOM 791 C CA . HIS A 1 101 ? 6.338 -3.967 -7.383 1.00 94.31 101 HIS A CA 1
ATOM 792 C C . HIS A 1 101 ? 5.367 -4.568 -6.366 1.00 94.31 101 HIS A C 1
ATOM 794 O O . HIS A 1 101 ? 4.213 -4.826 -6.701 1.00 94.31 101 HIS A O 1
ATOM 800 N N . ASP A 1 102 ? 5.814 -4.758 -5.128 1.00 94.56 102 ASP A N 1
ATOM 801 C CA . ASP A 1 102 ? 4.979 -5.325 -4.072 1.00 94.56 102 ASP A CA 1
ATOM 802 C C . ASP A 1 102 ? 3.951 -4.300 -3.593 1.00 94.56 102 ASP A C 1
ATOM 804 O O . ASP A 1 102 ? 2.792 -4.649 -3.403 1.00 94.56 102 ASP A O 1
ATOM 808 N N . VAL A 1 103 ? 4.322 -3.016 -3.520 1.00 95.31 103 VAL A N 1
ATOM 809 C CA . VAL A 1 103 ? 3.370 -1.920 -3.264 1.00 95.31 103 VAL A CA 1
ATOM 810 C C . VAL A 1 103 ? 2.278 -1.872 -4.333 1.00 95.31 103 VAL A C 1
ATOM 812 O O . VAL A 1 103 ? 1.102 -1.731 -4.002 1.00 95.31 103 VAL A O 1
ATOM 815 N N . ILE A 1 104 ? 2.638 -2.003 -5.615 1.00 96.19 104 ILE A N 1
ATOM 816 C CA . ILE A 1 104 ? 1.666 -2.025 -6.714 1.00 96.19 104 ILE A CA 1
ATOM 817 C C . ILE A 1 104 ? 0.701 -3.199 -6.540 1.00 96.19 104 ILE A C 1
ATOM 819 O O . ILE A 1 104 ? -0.507 -2.986 -6.626 1.00 96.19 104 ILE A O 1
ATOM 823 N N . ARG A 1 105 ? 1.202 -4.409 -6.256 1.00 96.12 105 ARG A N 1
ATOM 824 C CA . ARG A 1 105 ? 0.346 -5.579 -5.999 1.00 96.12 105 ARG A CA 1
ATOM 825 C C . ARG A 1 105 ? -0.578 -5.355 -4.814 1.00 96.12 105 ARG A C 1
ATOM 827 O O . ARG A 1 105 ? -1.782 -5.558 -4.944 1.00 96.12 105 ARG A O 1
ATOM 834 N N . ASP A 1 106 ? -0.028 -4.902 -3.691 1.00 94.94 106 ASP A N 1
ATOM 835 C CA . ASP A 1 106 ? -0.783 -4.671 -2.463 1.00 94.94 106 ASP A CA 1
ATOM 836 C C . ASP A 1 106 ? -1.915 -3.658 -2.712 1.00 94.94 106 ASP A C 1
ATOM 838 O O . ASP A 1 106 ? -3.059 -3.908 -2.337 1.00 94.94 106 ASP A O 1
ATOM 842 N N . VAL A 1 107 ? -1.649 -2.559 -3.423 1.00 96.12 107 VAL A N 1
ATOM 843 C CA . VAL A 1 107 ? -2.673 -1.551 -3.740 1.00 96.12 107 VAL A CA 1
ATOM 844 C C . VAL A 1 107 ? -3.702 -2.083 -4.738 1.00 96.12 107 VAL A C 1
ATOM 846 O O . VAL A 1 107 ? -4.902 -1.988 -4.486 1.00 96.12 107 VAL A O 1
ATOM 849 N N . TYR A 1 108 ? -3.281 -2.647 -5.870 1.00 96.75 108 TYR A N 1
ATOM 850 C CA . TYR A 1 108 ? -4.213 -3.045 -6.933 1.00 96.75 108 TYR A CA 1
ATOM 851 C C . TYR A 1 108 ? -5.076 -4.256 -6.570 1.00 96.75 108 TYR A C 1
ATOM 853 O O . TYR A 1 108 ? -6.208 -4.339 -7.042 1.00 96.75 108 TYR A O 1
ATOM 861 N N . ASN A 1 109 ? -4.598 -5.150 -5.704 1.00 95.56 109 ASN A N 1
ATOM 862 C CA . ASN A 1 109 ? -5.383 -6.304 -5.265 1.00 95.56 109 ASN A CA 1
ATOM 863 C C . ASN A 1 109 ? -6.403 -5.965 -4.171 1.00 95.56 109 ASN A C 1
ATOM 865 O O . ASN A 1 109 ? -7.375 -6.698 -4.014 1.00 95.56 109 ASN A O 1
ATOM 869 N N . ASN A 1 110 ? -6.201 -4.873 -3.426 1.00 94.94 110 ASN A N 1
ATOM 870 C CA . ASN A 1 110 ? -6.998 -4.579 -2.230 1.00 94.94 110 ASN A CA 1
ATOM 871 C C . ASN A 1 110 ? -7.820 -3.285 -2.305 1.00 94.94 110 ASN A C 1
ATOM 873 O O . ASN A 1 110 ? -8.596 -3.026 -1.394 1.00 94.94 110 ASN A O 1
ATOM 877 N N . THR A 1 111 ? -7.679 -2.480 -3.361 1.00 94.00 111 THR A N 1
ATOM 878 C CA . THR A 1 111 ? -8.418 -1.210 -3.517 1.00 94.00 111 THR A CA 1
ATOM 879 C C . THR A 1 111 ? -9.299 -1.218 -4.766 1.00 94.00 111 THR A C 1
ATOM 881 O O . THR A 1 111 ? -8.969 -1.910 -5.733 1.00 94.00 111 THR A O 1
ATOM 884 N N . PRO A 1 112 ? -10.401 -0.447 -4.815 1.00 92.81 112 PRO A N 1
ATOM 885 C CA . PRO A 1 112 ? -11.227 -0.312 -6.014 1.00 92.81 112 PRO A CA 1
ATOM 886 C C . PRO A 1 112 ? -10.544 0.520 -7.114 1.00 92.81 112 PRO A C 1
ATOM 888 O O . PRO A 1 112 ? -9.619 1.288 -6.879 1.00 92.81 112 PRO A O 1
ATOM 891 N N . SER A 1 113 ? -11.040 0.433 -8.351 1.00 90.44 113 SER A N 1
ATOM 892 C CA . SER A 1 113 ? -10.425 1.090 -9.521 1.00 90.44 113 SER A CA 1
ATOM 893 C C . SER A 1 113 ? -10.396 2.624 -9.488 1.00 90.44 113 SER A C 1
ATOM 895 O O . SER A 1 113 ? -9.574 3.228 -10.176 1.00 90.44 113 SER A O 1
ATOM 897 N N . ILE A 1 114 ? -11.271 3.257 -8.704 1.00 89.88 114 ILE A N 1
ATOM 898 C CA . ILE A 1 114 ? -11.329 4.717 -8.529 1.00 89.88 114 ILE A CA 1
ATOM 899 C C . ILE A 1 114 ? -10.452 5.212 -7.367 1.00 89.88 114 ILE A C 1
ATOM 901 O O . ILE A 1 114 ? -10.453 6.403 -7.056 1.00 89.88 114 ILE A O 1
ATOM 905 N N . ASP A 1 115 ? -9.706 4.313 -6.725 1.00 92.94 115 ASP A N 1
ATOM 906 C CA . ASP A 1 115 ? -8.993 4.633 -5.501 1.00 92.94 115 ASP A CA 1
ATOM 907 C C . ASP A 1 115 ? -7.847 5.645 -5.685 1.00 92.94 115 ASP A C 1
ATOM 909 O O . ASP A 1 115 ? -7.106 5.650 -6.677 1.00 92.94 115 ASP A O 1
ATOM 913 N N . SER A 1 116 ? -7.687 6.513 -4.686 1.00 90.94 116 SER A N 1
ATOM 914 C CA . SER A 1 116 ? -6.672 7.568 -4.683 1.00 90.94 116 SER A CA 1
ATOM 915 C C . SER A 1 116 ? -5.233 7.040 -4.594 1.00 90.94 116 SER A C 1
ATOM 917 O O . SER A 1 116 ? -4.325 7.649 -5.171 1.00 90.94 116 SER A O 1
ATOM 919 N N . LEU A 1 117 ? -5.005 5.889 -3.951 1.00 94.06 117 LEU A N 1
ATOM 920 C CA . LEU A 1 117 ? -3.690 5.255 -3.896 1.00 94.06 117 LEU A CA 1
ATOM 921 C C . LEU A 1 117 ? -3.264 4.742 -5.266 1.00 94.06 117 LEU A C 1
ATOM 923 O O . LEU A 1 117 ? -2.112 4.949 -5.649 1.00 94.06 117 LEU A O 1
ATOM 927 N N . ARG A 1 118 ? -4.181 4.161 -6.052 1.00 95.56 118 ARG A N 1
ATOM 928 C CA . ARG A 1 118 ? -3.882 3.723 -7.429 1.00 95.56 118 ARG A CA 1
ATOM 929 C C . ARG A 1 118 ? -3.402 4.882 -8.296 1.00 95.56 118 ARG A C 1
ATOM 931 O O . ARG A 1 118 ? -2.454 4.731 -9.068 1.00 95.56 118 ARG A O 1
ATOM 938 N N . VAL A 1 119 ? -4.013 6.057 -8.130 1.00 93.31 119 VAL A N 1
ATOM 939 C CA . VAL A 1 119 ? -3.592 7.302 -8.789 1.00 93.31 119 VAL A CA 1
ATOM 940 C C . VAL A 1 119 ? -2.173 7.700 -8.376 1.00 93.31 119 VAL A C 1
ATOM 942 O O . VAL A 1 119 ? -1.349 7.996 -9.245 1.00 93.31 119 VAL A O 1
ATOM 945 N N . GLY A 1 120 ? -1.876 7.704 -7.073 1.00 93.25 120 GLY A N 1
ATOM 946 C CA . GLY A 1 120 ? -0.550 8.042 -6.547 1.00 93.25 120 GLY A CA 1
ATOM 947 C C . GLY A 1 120 ? 0.538 7.090 -7.045 1.00 93.25 120 GLY A C 1
ATOM 948 O O . GLY A 1 120 ? 1.543 7.538 -7.600 1.00 93.25 120 GLY A O 1
ATOM 949 N N . VAL A 1 121 ? 0.294 5.784 -6.927 1.00 95.31 121 VAL A N 1
ATOM 950 C CA . VAL A 1 121 ? 1.218 4.720 -7.342 1.00 95.31 121 VAL A CA 1
ATOM 951 C C . VAL A 1 121 ? 1.440 4.728 -8.853 1.00 95.31 121 VAL A C 1
ATOM 953 O O . VAL A 1 121 ? 2.584 4.711 -9.297 1.00 95.31 121 VAL A O 1
ATOM 956 N N . SER A 1 122 ? 0.383 4.833 -9.664 1.00 94.69 122 SER A N 1
ATOM 957 C CA . SER A 1 122 ? 0.521 4.898 -11.128 1.00 94.69 122 SER A CA 1
ATOM 958 C C . SER A 1 122 ? 1.295 6.127 -11.583 1.00 94.69 122 SER A C 1
ATOM 960 O O . SER A 1 122 ? 2.113 6.052 -12.500 1.00 94.69 122 SER A O 1
ATOM 962 N N . LYS A 1 123 ? 1.052 7.274 -10.940 1.00 93.69 123 LYS A N 1
ATOM 963 C CA . LYS A 1 123 ? 1.791 8.501 -11.228 1.00 93.69 123 LYS A CA 1
ATOM 964 C C . LYS A 1 123 ? 3.268 8.334 -10.876 1.00 93.69 123 LYS A C 1
ATOM 966 O O . LYS A 1 123 ? 4.104 8.662 -11.714 1.00 93.69 123 LYS A O 1
ATOM 971 N N . PHE A 1 124 ? 3.579 7.796 -9.696 1.00 94.12 124 PHE A N 1
ATOM 972 C CA . PHE A 1 124 ? 4.951 7.504 -9.282 1.00 94.12 124 PHE A CA 1
ATOM 973 C C . PHE A 1 124 ? 5.641 6.557 -10.275 1.00 94.12 124 PHE A C 1
ATOM 975 O O . PHE A 1 124 ? 6.645 6.924 -10.882 1.00 94.12 124 PHE A O 1
ATOM 982 N N . ALA A 1 125 ? 5.035 5.402 -10.558 1.00 93.75 125 ALA A N 1
ATOM 983 C CA . ALA A 1 125 ? 5.561 4.428 -11.511 1.00 93.75 125 ALA A CA 1
ATOM 984 C C . ALA A 1 125 ? 5.743 5.014 -12.923 1.00 93.75 125 ALA A C 1
ATOM 986 O O . ALA A 1 125 ? 6.671 4.645 -13.632 1.00 93.75 125 ALA A O 1
ATOM 987 N N . SER A 1 126 ? 4.905 5.968 -13.346 1.00 93.56 126 SER A N 1
ATOM 988 C CA . SER A 1 126 ? 5.079 6.640 -14.642 1.00 93.56 126 SER A CA 1
ATOM 989 C C . SER A 1 126 ? 6.289 7.579 -14.690 1.00 93.56 126 SER A C 1
ATOM 991 O O . SER A 1 126 ? 6.883 7.745 -15.755 1.00 93.56 126 SER A O 1
ATOM 993 N N . CYS A 1 127 ? 6.655 8.186 -13.556 1.00 91.19 127 CYS A N 1
ATOM 994 C CA . CYS A 1 127 ? 7.825 9.055 -13.449 1.00 91.19 127 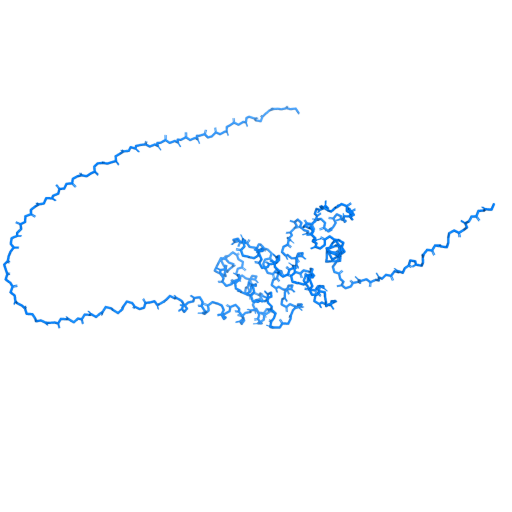CYS A CA 1
ATOM 995 C C . CYS A 1 127 ? 9.127 8.249 -13.456 1.00 91.19 127 CYS A C 1
ATOM 997 O O . CYS A 1 127 ? 10.088 8.697 -14.070 1.00 91.19 127 CYS A O 1
ATOM 999 N N . HIS A 1 128 ? 9.122 7.069 -12.828 1.00 90.50 128 HIS A N 1
ATOM 1000 C CA . HIS A 1 128 ? 10.298 6.202 -12.657 1.00 90.50 128 HIS A CA 1
ATOM 1001 C C . HIS A 1 128 ? 10.312 4.988 -13.599 1.00 90.50 128 HIS A C 1
ATOM 1003 O O . HIS A 1 128 ? 11.152 4.098 -13.495 1.00 90.50 128 HIS A O 1
ATOM 1009 N N . GLY A 1 129 ? 9.353 4.912 -14.526 1.00 87.19 129 GLY A N 1
ATOM 1010 C CA . GLY A 1 129 ? 9.144 3.711 -15.330 1.00 87.19 129 GLY A CA 1
ATOM 1011 C C . GLY A 1 129 ? 10.330 3.380 -16.232 1.00 87.19 129 GLY A C 1
ATOM 1012 O O . GLY A 1 129 ? 10.583 2.210 -16.492 1.00 87.19 129 GLY A O 1
ATOM 1013 N N . LYS A 1 130 ? 11.082 4.384 -16.702 1.00 87.56 130 LYS A N 1
ATOM 1014 C CA . LYS A 1 130 ? 12.268 4.146 -17.541 1.00 87.56 130 LYS A CA 1
ATOM 1015 C C . LYS A 1 130 ? 13.366 3.443 -16.750 1.00 87.56 130 LYS A C 1
ATOM 1017 O O . LYS A 1 130 ? 13.961 2.493 -17.250 1.00 87.56 130 LYS A O 1
ATOM 1022 N N . GLU A 1 131 ? 13.610 3.916 -15.536 1.00 89.88 131 GLU A N 1
ATOM 1023 C CA . GLU A 1 131 ? 14.591 3.377 -14.606 1.00 89.88 131 GLU A CA 1
ATOM 1024 C C . GLU A 1 131 ? 14.193 1.957 -14.188 1.00 89.88 131 GLU A C 1
ATOM 1026 O O . GLU A 1 131 ? 15.006 1.039 -14.276 1.00 89.88 131 GLU A O 1
ATOM 1031 N N . GLU A 1 132 ? 12.917 1.741 -13.856 1.00 89.44 132 GLU A N 1
ATOM 1032 C CA . GLU A 1 132 ? 12.399 0.414 -13.500 1.00 89.44 132 GLU A CA 1
ATOM 1033 C C . GLU A 1 132 ? 12.491 -0.586 -14.656 1.00 89.44 132 GLU A C 1
ATOM 1035 O O . GLU A 1 132 ? 12.868 -1.741 -14.451 1.00 89.44 132 GLU A O 1
ATOM 1040 N N . PHE A 1 133 ? 12.229 -0.159 -15.896 1.00 89.25 133 PHE A N 1
ATOM 1041 C CA . PHE A 1 133 ? 12.438 -1.021 -17.061 1.00 89.25 133 PHE A CA 1
ATOM 1042 C C . PHE A 1 133 ? 13.917 -1.348 -17.301 1.00 89.25 133 PHE A C 1
ATOM 1044 O O . PHE A 1 133 ? 14.221 -2.455 -17.748 1.00 89.25 133 PHE A O 1
ATOM 1051 N N . ALA A 1 134 ? 14.831 -0.425 -16.997 1.00 89.31 134 ALA A N 1
ATOM 1052 C CA . ALA A 1 134 ? 16.265 -0.649 -17.151 1.00 89.31 134 ALA A CA 1
ATOM 1053 C C . ALA A 1 134 ? 16.828 -1.607 -16.087 1.00 89.31 134 ALA A C 1
ATOM 1055 O O . ALA A 1 134 ? 17.629 -2.479 -16.415 1.00 89.31 134 ALA A O 1
ATOM 1056 N N . ILE A 1 135 ? 16.399 -1.465 -14.829 1.00 88.31 135 ILE A N 1
ATOM 1057 C CA . ILE A 1 135 ? 16.905 -2.261 -13.698 1.00 88.31 135 ILE A CA 1
ATOM 1058 C C . ILE A 1 135 ? 16.177 -3.607 -13.606 1.00 88.31 135 ILE A C 1
ATOM 1060 O O . ILE A 1 135 ? 16.799 -4.658 -13.458 1.00 88.31 135 ILE A O 1
ATOM 1064 N N . SER A 1 136 ? 14.849 -3.578 -13.704 1.00 88.50 136 SER A N 1
ATOM 1065 C CA . SER A 1 136 ? 13.963 -4.695 -13.366 1.00 88.50 136 SER A CA 1
ATOM 1066 C C . SER A 1 136 ? 12.915 -4.970 -14.447 1.00 88.50 136 SER A C 1
ATOM 1068 O O . SER A 1 136 ? 11.833 -5.482 -14.147 1.00 88.50 136 SER A O 1
ATOM 1070 N N . GLY A 1 137 ? 13.222 -4.690 -15.718 1.00 88.94 137 GLY A N 1
ATOM 1071 C CA . GLY A 1 137 ? 12.237 -4.701 -16.804 1.00 88.94 137 GLY A CA 1
ATOM 1072 C C . GLY A 1 137 ? 11.448 -5.995 -16.974 1.00 88.94 137 GLY A C 1
ATOM 1073 O O . GLY A 1 137 ? 10.264 -5.931 -17.290 1.00 88.94 137 GLY A O 1
ATOM 1074 N N . LYS A 1 138 ? 12.041 -7.162 -16.684 1.00 92.06 138 LYS A N 1
ATOM 1075 C CA . LYS A 1 138 ? 11.287 -8.425 -16.671 1.00 92.06 138 LYS A CA 1
ATOM 1076 C C . LYS A 1 138 ? 10.216 -8.432 -15.576 1.00 92.06 138 LYS A C 1
ATOM 1078 O O . LYS A 1 138 ? 9.065 -8.713 -15.871 1.00 92.06 138 LYS A O 1
ATOM 1083 N N . LYS A 1 139 ? 10.571 -8.091 -14.331 1.00 90.81 139 LYS A N 1
ATOM 1084 C CA . LYS A 1 139 ? 9.620 -8.074 -13.203 1.00 90.81 139 LYS A CA 1
ATOM 1085 C C . LYS A 1 139 ? 8.532 -7.020 -13.407 1.00 90.81 139 LYS A C 1
ATOM 1087 O O . LYS A 1 139 ? 7.369 -7.295 -13.142 1.00 90.81 139 LYS A O 1
ATOM 1092 N N . PHE A 1 140 ? 8.910 -5.840 -13.895 1.00 92.75 140 PHE A N 1
ATOM 1093 C CA . PHE A 1 140 ? 7.967 -4.758 -14.160 1.00 92.75 140 PHE A CA 1
ATOM 1094 C C . PHE A 1 140 ? 7.044 -5.077 -15.349 1.00 92.75 140 PHE A C 1
ATOM 1096 O O . PHE A 1 140 ? 5.853 -4.781 -15.311 1.00 92.75 140 PHE A O 1
ATOM 1103 N N . GLY A 1 141 ? 7.561 -5.751 -16.382 1.00 92.62 141 GLY A N 1
ATOM 1104 C CA . GLY A 1 141 ? 6.762 -6.274 -17.492 1.00 92.62 141 GLY A CA 1
ATOM 1105 C C . GLY A 1 141 ? 5.790 -7.374 -17.056 1.00 92.62 141 GLY A C 1
ATOM 1106 O O . GLY A 1 141 ? 4.606 -7.293 -17.377 1.00 92.62 141 GLY A O 1
ATOM 1107 N N . ASP A 1 142 ? 6.266 -8.348 -16.274 1.00 94.94 142 ASP A N 1
ATOM 1108 C CA . ASP A 1 142 ? 5.440 -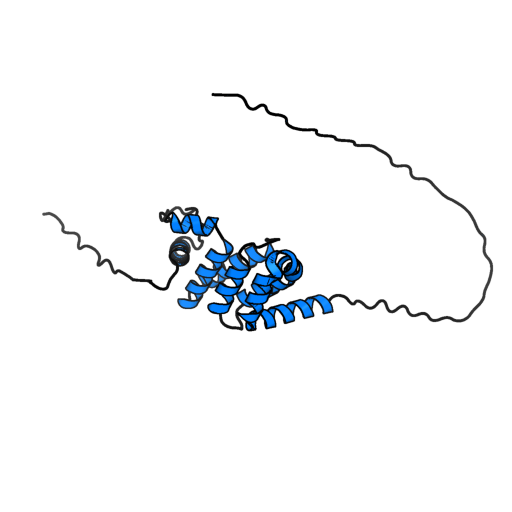9.412 -15.687 1.00 94.94 142 ASP A CA 1
ATOM 1109 C C . ASP A 1 142 ? 4.297 -8.799 -14.848 1.00 94.94 142 ASP A C 1
ATOM 1111 O O . ASP A 1 142 ? 3.151 -9.224 -14.965 1.00 94.94 142 ASP A O 1
ATOM 1115 N N . LEU A 1 143 ? 4.574 -7.731 -14.089 1.00 94.75 143 LEU A N 1
ATOM 1116 C CA . LEU A 1 143 ? 3.587 -7.008 -13.279 1.00 94.75 143 LEU A CA 1
ATOM 1117 C C . LEU A 1 143 ? 2.480 -6.342 -14.115 1.00 94.75 143 LEU A C 1
ATOM 1119 O O . LEU A 1 143 ? 1.323 -6.327 -13.706 1.00 94.75 143 LEU A O 1
ATOM 1123 N N . ILE A 1 144 ? 2.808 -5.804 -15.292 1.00 94.81 144 ILE A N 1
ATOM 1124 C CA . ILE A 1 144 ? 1.816 -5.216 -16.211 1.00 94.81 144 ILE A CA 1
ATOM 1125 C C . ILE A 1 144 ? 0.880 -6.294 -16.775 1.00 94.81 144 ILE A C 1
ATOM 1127 O O . ILE A 1 144 ? -0.300 -6.022 -17.002 1.00 94.81 144 ILE A O 1
ATOM 1131 N N . VAL A 1 145 ? 1.396 -7.505 -17.003 1.00 96.00 145 VAL A N 1
ATOM 1132 C CA . VAL A 1 145 ? 0.601 -8.653 -17.466 1.00 96.00 145 VAL A CA 1
ATOM 1133 C C . VAL A 1 145 ? -0.257 -9.218 -16.333 1.00 96.00 145 VAL A C 1
ATOM 1135 O O . VAL A 1 145 ? -1.431 -9.507 -16.550 1.00 96.00 145 VAL A O 1
ATOM 1138 N N . GLU A 1 146 ? 0.315 -9.345 -15.134 1.00 96.38 146 GLU A N 1
ATOM 1139 C CA . GLU A 1 146 ? -0.366 -9.786 -13.910 1.00 96.38 146 GLU A CA 1
ATOM 1140 C C . GLU A 1 146 ? -1.530 -8.848 -13.556 1.00 96.38 146 GLU A C 1
ATOM 1142 O O . GLU A 1 146 ? -2.635 -9.298 -13.257 1.00 96.38 146 GLU A O 1
ATOM 1147 N N . LEU A 1 147 ? -1.296 -7.536 -13.643 1.00 97.12 147 LEU A N 1
ATOM 1148 C CA . LEU A 1 147 ? -2.231 -6.485 -13.252 1.00 97.12 147 LEU A CA 1
ATOM 1149 C C . LEU A 1 147 ? -2.517 -5.557 -14.448 1.00 97.12 147 LEU A C 1
ATOM 1151 O O . LEU A 1 147 ? -1.994 -4.439 -14.521 1.00 97.12 147 LEU A O 1
ATOM 1155 N N . PRO A 1 148 ? -3.394 -5.957 -15.389 1.00 95.56 148 PRO A N 1
ATOM 1156 C CA . PRO A 1 148 ? -3.670 -5.166 -16.592 1.00 95.56 148 PRO A CA 1
ATOM 1157 C C . PRO A 1 148 ? -4.287 -3.796 -16.279 1.00 95.56 148 PRO A C 1
ATOM 1159 O O . PRO A 1 148 ? -4.117 -2.833 -17.032 1.00 95.56 148 PRO A O 1
ATOM 1162 N N . GLU A 1 149 ? -4.985 -3.675 -15.147 1.00 95.88 149 GLU A N 1
ATOM 1163 C CA . GLU A 1 149 ? -5.513 -2.398 -14.666 1.00 95.88 149 GLU A CA 1
ATOM 1164 C C . GLU A 1 149 ? -4.401 -1.396 -14.354 1.00 95.88 149 GLU A C 1
ATOM 1166 O O . GLU A 1 149 ? -4.515 -0.228 -14.733 1.00 95.88 149 GLU A O 1
ATOM 1171 N N . PHE A 1 150 ? -3.314 -1.866 -13.734 1.00 96.88 150 PHE A N 1
ATOM 1172 C CA . PHE A 1 150 ? -2.123 -1.063 -13.487 1.00 96.88 150 PHE A CA 1
ATOM 1173 C C . PHE A 1 150 ? -1.483 -0.633 -14.804 1.00 96.88 150 PHE A C 1
ATOM 1175 O O . PHE A 1 150 ? -1.231 0.554 -14.995 1.00 96.88 150 PHE A O 1
ATOM 1182 N N . GLY A 1 151 ? -1.312 -1.554 -15.758 1.00 95.56 151 GLY A N 1
ATOM 1183 C CA . GLY A 1 151 ? -0.785 -1.227 -17.085 1.00 95.56 151 GLY A CA 1
ATOM 1184 C C . GLY A 1 151 ? -1.578 -0.117 -17.784 1.00 95.56 151 GLY A C 1
ATOM 1185 O O . GLY A 1 151 ? -1.009 0.854 -18.287 1.00 95.56 151 GLY A O 1
ATOM 1186 N N . ARG A 1 152 ? -2.911 -0.212 -17.763 1.00 94.94 152 ARG A N 1
ATOM 1187 C CA . ARG A 1 152 ? -3.804 0.817 -18.314 1.00 94.94 152 ARG A CA 1
ATOM 1188 C C . ARG A 1 152 ? -3.599 2.171 -17.634 1.00 94.94 152 ARG A C 1
ATOM 1190 O O . ARG A 1 152 ? -3.547 3.194 -18.320 1.00 94.94 152 ARG A O 1
ATOM 1197 N N . ASP A 1 153 ? -3.531 2.203 -16.308 1.00 95.56 153 ASP A N 1
ATOM 1198 C CA . ASP A 1 153 ? -3.390 3.456 -15.566 1.00 95.56 153 ASP A CA 1
ATOM 1199 C C . ASP A 1 153 ? -1.995 4.066 -15.746 1.00 95.56 153 ASP A C 1
ATOM 1201 O O . ASP A 1 153 ? -1.886 5.264 -16.019 1.00 95.56 153 ASP A O 1
ATOM 1205 N N . LEU A 1 154 ? -0.946 3.243 -15.750 1.00 94.81 154 LEU A N 1
ATOM 1206 C CA . LEU A 1 154 ? 0.422 3.632 -16.080 1.00 94.81 154 LEU A CA 1
ATOM 1207 C C . LEU A 1 154 ? 0.496 4.325 -17.450 1.00 94.81 154 LEU A C 1
ATOM 1209 O O . LEU A 1 154 ? 1.022 5.436 -17.560 1.00 94.81 154 LEU A O 1
ATOM 1213 N N . VAL A 1 155 ? -0.094 3.723 -18.491 1.00 93.50 155 VAL A N 1
ATOM 1214 C CA . VAL A 1 155 ? -0.119 4.302 -19.845 1.00 93.50 155 VAL A CA 1
ATOM 1215 C C . VAL A 1 155 ? -0.840 5.652 -19.867 1.00 93.50 155 VAL A C 1
ATOM 1217 O O . VAL A 1 155 ? -0.344 6.590 -20.494 1.00 93.50 155 VAL A O 1
ATOM 1220 N N . LYS A 1 156 ? -1.958 5.816 -19.143 1.00 92.50 156 LYS A N 1
ATOM 1221 C CA . LYS A 1 156 ? -2.648 7.119 -19.052 1.00 92.50 156 LYS A CA 1
ATOM 1222 C C . LYS A 1 156 ? -1.713 8.217 -18.535 1.00 92.50 156 LYS A C 1
ATOM 1224 O O . LYS A 1 156 ? -1.735 9.328 -19.070 1.00 92.50 156 LYS A O 1
ATOM 1229 N N . TYR A 1 157 ? -0.896 7.935 -17.520 1.00 91.56 157 TYR A N 1
ATOM 1230 C CA . TYR A 1 157 ? 0.047 8.918 -16.979 1.00 91.56 157 TYR A CA 1
ATOM 1231 C C . TYR A 1 157 ? 1.250 9.159 -17.900 1.00 91.56 157 TYR A C 1
ATOM 1233 O O . TYR A 1 157 ? 1.633 10.316 -18.090 1.00 91.56 157 TYR A O 1
ATOM 1241 N N . LEU A 1 158 ? 1.769 8.119 -18.560 1.00 89.88 158 LEU A N 1
ATOM 1242 C CA . LEU A 1 158 ? 2.831 8.247 -19.567 1.00 89.88 158 LEU A CA 1
ATOM 1243 C C . LEU A 1 158 ? 2.395 9.068 -20.792 1.00 89.88 158 LEU A C 1
ATOM 1245 O O . LEU A 1 158 ? 3.179 9.840 -21.342 1.00 89.88 158 LEU A O 1
ATOM 1249 N N . CYS A 1 159 ? 1.141 8.945 -21.229 1.00 88.31 159 CYS A N 1
ATOM 1250 C CA . CYS A 1 159 ? 0.604 9.769 -22.313 1.00 88.31 159 CYS A CA 1
ATOM 1251 C C . CYS A 1 159 ? 0.411 11.228 -21.872 1.00 88.31 159 CYS A C 1
ATOM 1253 O O . CYS A 1 159 ? 0.723 12.152 -22.624 1.00 88.31 159 CYS A O 1
ATOM 1255 N N . ARG A 1 160 ? -0.058 11.458 -20.639 1.00 82.62 160 ARG A N 1
ATOM 1256 C CA . ARG A 1 160 ? -0.265 12.810 -20.090 1.00 82.62 160 ARG A CA 1
ATOM 1257 C C . ARG A 1 160 ? 1.038 13.586 -19.900 1.00 82.62 160 ARG A C 1
ATOM 1259 O O . ARG A 1 160 ? 1.030 14.802 -20.078 1.00 82.62 160 ARG A O 1
ATOM 1266 N N . SER A 1 161 ? 2.140 12.924 -19.550 1.00 67.06 161 SER A N 1
ATOM 1267 C CA . SER A 1 161 ? 3.440 13.589 -19.393 1.00 67.06 161 SER A CA 1
ATOM 1268 C C . SER A 1 161 ? 3.999 14.097 -20.728 1.00 67.06 161 SER A C 1
ATOM 1270 O O . SER A 1 161 ? 4.580 15.179 -20.769 1.00 67.06 161 SER A O 1
ATOM 1272 N N . LYS A 1 162 ? 3.735 13.394 -21.838 1.00 61.38 162 LYS A N 1
ATOM 1273 C CA . LYS A 1 162 ? 4.173 13.799 -23.187 1.00 61.38 162 LYS A CA 1
ATOM 1274 C C . LYS A 1 162 ? 3.397 14.983 -23.774 1.00 61.38 162 LYS A C 1
ATOM 1276 O O . LYS A 1 162 ? 3.955 15.728 -24.569 1.00 61.38 162 LYS A O 1
ATOM 1281 N N . LEU A 1 163 ? 2.145 15.199 -23.364 1.00 59.31 163 LEU A N 1
ATOM 1282 C CA . LEU A 1 163 ? 1.314 16.301 -23.876 1.00 59.31 163 LEU A CA 1
ATOM 1283 C C . LEU A 1 163 ? 1.672 17.681 -23.294 1.00 59.31 163 LEU A C 1
ATOM 1285 O O . LEU A 1 163 ? 1.236 18.695 -23.827 1.00 59.31 163 LEU A O 1
ATOM 1289 N N . LYS A 1 164 ? 2.467 17.751 -22.216 1.00 56.47 164 LYS A N 1
ATOM 1290 C CA . LYS A 1 164 ? 2.865 19.025 -21.584 1.00 56.47 164 LYS A CA 1
ATOM 1291 C C . LYS A 1 164 ? 4.081 19.700 -22.233 1.00 56.47 164 LYS A C 1
ATOM 1293 O O . LYS A 1 164 ? 4.433 20.809 -21.842 1.00 56.47 164 LYS A O 1
ATOM 1298 N N . ILE A 1 165 ? 4.706 19.074 -23.232 1.00 51.12 165 ILE A N 1
ATOM 1299 C CA . ILE A 1 165 ? 5.840 19.634 -23.980 1.00 51.12 165 ILE A CA 1
ATOM 1300 C C . ILE A 1 165 ? 5.320 20.142 -25.329 1.00 51.12 165 ILE A C 1
ATOM 1302 O O . ILE A 1 165 ? 5.424 19.461 -26.342 1.00 51.12 165 ILE A O 1
ATOM 1306 N N . SER A 1 166 ? 4.692 21.323 -25.323 1.00 46.06 166 SER A N 1
ATOM 1307 C CA . SER A 1 166 ? 4.440 22.142 -26.521 1.00 46.06 166 SER A CA 1
ATOM 1308 C C . SER A 1 166 ? 3.834 23.511 -26.147 1.00 46.06 166 SER A C 1
ATOM 1310 O O . SER A 1 166 ? 2.617 23.695 -26.222 1.00 46.06 166 SER A O 1
ATOM 1312 N N . PRO A 1 167 ? 4.642 24.537 -25.831 1.00 47.34 167 PRO A N 1
ATOM 1313 C CA . PRO A 1 167 ? 4.415 25.864 -26.367 1.00 47.34 167 PRO A CA 1
ATOM 1314 C C . PRO A 1 167 ? 5.110 25.909 -27.730 1.00 47.34 167 PRO A C 1
ATOM 1316 O O . PRO A 1 167 ? 6.332 26.018 -27.838 1.00 47.34 167 PRO A O 1
ATOM 1319 N N . ASN A 1 168 ? 4.316 25.739 -28.779 1.00 42.28 168 ASN A N 1
ATOM 1320 C CA . ASN A 1 168 ? 4.763 25.844 -30.156 1.00 42.28 168 ASN A CA 1
ATOM 1321 C C . ASN A 1 168 ? 5.415 27.228 -30.354 1.00 42.28 168 ASN A C 1
ATOM 1323 O O . ASN A 1 168 ? 4.743 28.253 -30.227 1.00 42.28 168 ASN A O 1
ATOM 1327 N N . LYS A 1 169 ? 6.724 27.273 -30.645 1.00 50.41 169 LYS A N 1
ATOM 1328 C CA . LYS A 1 169 ? 7.373 28.459 -31.218 1.00 50.41 169 LYS A CA 1
ATOM 1329 C C . LYS A 1 169 ? 6.754 28.673 -32.596 1.00 50.41 169 LYS A C 1
ATOM 1331 O O . LYS A 1 169 ? 7.185 28.067 -33.571 1.00 50.41 169 LYS A O 1
ATOM 1336 N N . VAL A 1 170 ?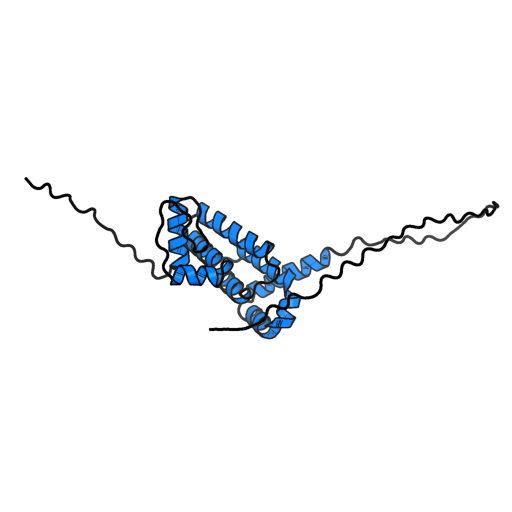 5.751 29.540 -32.683 1.00 50.22 170 VAL A N 1
ATOM 1337 C CA . VAL A 1 170 ? 5.321 30.088 -33.968 1.00 50.22 170 VAL A CA 1
ATOM 1338 C C . VAL A 1 170 ? 6.385 31.095 -34.392 1.00 50.22 170 VAL A C 1
ATOM 1340 O O . VAL A 1 170 ? 6.327 32.276 -34.065 1.00 50.22 170 VAL A O 1
ATOM 1343 N N . SER A 1 171 ? 7.406 30.609 -35.096 1.00 46.47 171 SER A N 1
ATOM 1344 C CA . SER A 1 171 ? 8.220 31.456 -35.957 1.00 46.47 171 SER A CA 1
ATOM 1345 C C . SER A 1 171 ? 7.350 31.894 -37.137 1.00 46.47 171 SER A C 1
ATOM 1347 O O . SER A 1 171 ? 7.207 31.159 -38.113 1.00 46.47 171 SER A O 1
ATOM 1349 N N . MET A 1 172 ? 6.755 33.084 -37.057 1.00 38.84 172 MET A N 1
ATOM 1350 C CA . MET A 1 172 ? 6.291 33.781 -38.256 1.00 38.84 172 MET A CA 1
ATOM 1351 C C . MET A 1 172 ? 7.514 34.350 -38.971 1.00 38.84 172 MET A C 1
ATOM 1353 O O . MET A 1 172 ? 8.015 35.422 -38.640 1.00 38.84 172 MET A O 1
ATOM 1357 N N . SER A 1 173 ? 7.999 33.599 -39.954 1.00 46.97 173 SER A N 1
ATOM 1358 C CA . SER A 1 173 ? 8.730 34.170 -41.074 1.00 46.97 173 SER A CA 1
ATOM 1359 C C . SER A 1 173 ? 7.716 34.890 -41.963 1.00 46.97 173 SER A C 1
ATOM 1361 O O . SER A 1 173 ? 6.859 34.265 -42.574 1.00 46.97 173 SER A O 1
ATOM 1363 N N . ASN A 1 174 ? 7.800 36.217 -42.012 1.00 38.69 174 ASN A N 1
ATOM 1364 C CA . ASN A 1 174 ? 7.250 37.000 -43.112 1.00 38.69 174 ASN A CA 1
ATOM 1365 C C . ASN A 1 174 ? 8.359 37.923 -43.616 1.00 38.69 174 ASN A C 1
ATOM 1367 O O . ASN A 1 174 ? 8.597 39.011 -43.098 1.00 38.69 174 ASN A O 1
ATOM 1371 N N . SER A 1 175 ? 9.059 37.446 -44.638 1.00 49.00 175 SER A N 1
ATOM 1372 C CA . SER A 1 175 ? 9.682 38.297 -45.642 1.00 49.00 175 SER A CA 1
ATOM 1373 C C . SER A 1 175 ? 8.588 39.128 -46.321 1.00 49.00 175 SER A C 1
ATOM 1375 O O . SER A 1 175 ? 7.668 38.546 -46.887 1.00 49.00 175 SER A O 1
ATOM 1377 N N . ASP A 1 176 ? 8.637 40.461 -46.237 1.00 44.62 176 ASP A N 1
ATOM 1378 C CA . ASP A 1 176 ? 9.113 41.310 -47.344 1.00 44.62 176 ASP A CA 1
ATOM 1379 C C . ASP A 1 176 ? 8.841 42.822 -47.145 1.00 44.62 176 ASP A C 1
ATOM 1381 O O . ASP A 1 176 ? 7.793 43.226 -46.647 1.00 44.62 176 ASP A O 1
ATOM 1385 N N . ARG A 1 177 ? 9.755 43.635 -47.710 1.00 42.69 177 ARG A N 1
ATOM 1386 C CA . ARG A 1 177 ? 9.614 45.043 -48.176 1.00 42.69 177 ARG A CA 1
ATOM 1387 C C . ARG A 1 177 ? 9.616 46.226 -47.178 1.00 42.69 177 ARG A C 1
ATOM 1389 O O . ARG A 1 177 ? 8.561 46.711 -46.792 1.00 42.69 177 ARG A O 1
ATOM 1396 N N . ARG A 1 178 ? 10.779 46.899 -47.039 1.00 42.59 178 ARG A N 1
ATOM 1397 C CA . ARG A 1 178 ? 11.167 48.168 -47.745 1.00 42.59 178 ARG A CA 1
ATOM 1398 C C . ARG A 1 178 ? 12.259 48.982 -47.005 1.00 42.59 178 ARG A C 1
ATOM 1400 O O . ARG A 1 178 ? 11.992 49.624 -46.005 1.00 42.59 178 ARG A O 1
ATOM 1407 N N . LYS A 1 179 ? 13.455 49.014 -47.610 1.00 51.09 179 LYS A N 1
ATOM 1408 C CA . LYS A 1 179 ? 14.312 50.177 -47.958 1.00 51.09 179 LYS A CA 1
ATOM 1409 C C . LYS A 1 179 ? 14.215 51.470 -47.116 1.00 51.09 179 LYS A C 1
ATOM 1411 O O . LYS A 1 179 ? 13.221 52.179 -47.257 1.00 51.09 179 LYS A O 1
ATOM 1416 N N . ARG A 1 180 ? 15.332 51.833 -46.451 1.00 41.50 180 ARG A N 1
ATOM 1417 C CA . ARG A 1 180 ? 15.979 53.175 -46.279 1.00 41.50 180 ARG A CA 1
ATOM 1418 C C . ARG A 1 180 ? 16.999 53.075 -45.121 1.00 41.50 180 ARG A C 1
ATOM 1420 O O . ARG A 1 180 ? 16.616 52.651 -44.044 1.00 41.50 180 ARG A O 1
ATOM 1427 N N . SER A 1 181 ? 18.303 53.073 -45.404 1.00 43.31 181 SER A N 1
ATOM 1428 C CA . SER A 1 181 ? 19.236 54.218 -45.534 1.00 43.31 181 SER A CA 1
ATOM 1429 C C . SER A 1 181 ? 20.003 54.481 -44.231 1.00 43.31 181 SER A C 1
ATOM 1431 O O . SER A 1 181 ? 19.377 54.809 -43.232 1.00 43.31 181 SER A O 1
ATOM 1433 N N . ASP A 1 182 ? 21.327 54.335 -44.342 1.00 42.78 182 ASP A N 1
ATOM 1434 C CA . ASP A 1 182 ? 22.421 55.077 -43.697 1.00 42.78 182 ASP A CA 1
ATOM 1435 C C . ASP A 1 182 ? 22.502 55.155 -42.164 1.00 42.78 182 ASP A C 1
ATOM 1437 O O . ASP A 1 182 ? 21.573 55.587 -41.489 1.00 42.78 182 ASP A O 1
ATOM 1441 N N . GLY A 1 183 ? 23.683 54.833 -41.625 1.00 42.50 183 GLY A N 1
ATOM 1442 C CA . GLY A 1 183 ? 24.059 55.262 -40.277 1.00 42.50 183 GLY A CA 1
ATOM 1443 C C . GLY A 1 183 ? 25.064 54.365 -39.567 1.00 42.50 183 GLY A C 1
ATOM 1444 O O . GLY A 1 183 ? 24.671 53.510 -38.786 1.00 42.50 183 GLY A O 1
ATOM 1445 N N . ASP A 1 184 ? 26.339 54.601 -39.869 1.00 40.06 184 ASP A N 1
ATOM 1446 C CA . ASP A 1 184 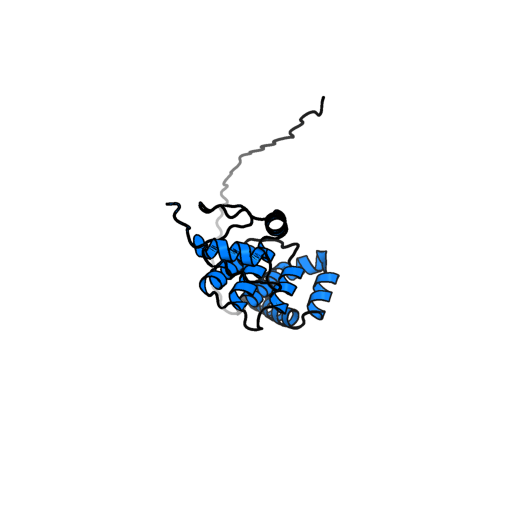? 27.504 54.620 -38.977 1.00 40.06 184 ASP A CA 1
ATOM 1447 C C . ASP A 1 184 ? 27.739 53.503 -37.951 1.00 40.06 184 ASP A C 1
ATOM 1449 O O . ASP A 1 184 ? 27.034 53.309 -36.961 1.00 40.06 184 ASP A O 1
ATOM 1453 N N . GLY A 1 185 ? 28.886 52.848 -38.145 1.00 46.38 185 GLY A N 1
ATOM 1454 C CA . GLY A 1 185 ? 29.559 52.104 -37.100 1.00 46.38 185 GLY A CA 1
ATOM 1455 C C . GLY A 1 185 ? 30.155 53.029 -36.042 1.00 46.38 185 GLY A C 1
ATOM 1456 O O . GLY A 1 185 ? 30.735 54.067 -36.354 1.00 46.38 185 GLY A O 1
ATOM 1457 N N . PHE A 1 186 ? 30.106 52.585 -34.790 1.00 43.41 186 PHE A N 1
ATOM 1458 C CA . PHE A 1 186 ? 31.135 52.929 -33.823 1.00 43.41 186 PHE A CA 1
ATOM 1459 C C . PHE A 1 186 ? 31.295 51.829 -32.776 1.00 43.41 186 PHE A C 1
ATOM 1461 O O . PHE A 1 186 ? 30.339 51.245 -32.269 1.00 43.41 186 PHE A O 1
ATOM 1468 N N . SER A 1 187 ? 32.562 51.557 -32.514 1.00 44.50 187 SER A N 1
ATOM 1469 C CA . SER A 1 187 ? 33.157 50.613 -31.584 1.00 44.50 187 SER A CA 1
ATOM 1470 C C . SER A 1 187 ? 32.758 50.871 -30.132 1.00 44.50 187 SER A C 1
ATOM 1472 O O . SER A 1 187 ? 32.646 52.023 -29.725 1.00 44.50 187 SER A O 1
ATOM 1474 N N . SER A 1 188 ? 32.704 49.826 -29.305 1.00 44.97 188 SER A N 1
ATOM 1475 C CA . SER A 1 188 ? 33.555 49.723 -28.102 1.00 44.97 188 SER A CA 1
ATOM 1476 C C . SER A 1 188 ? 33.287 48.424 -27.341 1.00 44.97 188 SER A C 1
ATOM 1478 O O . SER A 1 188 ? 32.231 48.194 -26.763 1.00 44.97 188 SER A O 1
ATOM 1480 N N . SER A 1 189 ? 34.305 47.574 -27.349 1.00 44.72 189 SER A N 1
ATOM 1481 C CA . SER A 1 189 ? 34.536 46.503 -26.392 1.00 44.72 189 SER A CA 1
ATOM 1482 C C . SER A 1 189 ? 34.995 47.101 -25.063 1.00 44.72 189 SER A C 1
ATOM 1484 O O . SER A 1 189 ? 35.984 47.837 -25.040 1.00 44.72 189 SER A O 1
ATOM 1486 N N . SER A 1 190 ? 34.344 46.739 -23.962 1.00 47.12 190 SER A N 1
ATOM 1487 C CA . SER A 1 190 ? 34.893 46.923 -22.621 1.00 47.12 190 SER A CA 1
ATOM 1488 C C . SER A 1 190 ? 34.827 45.618 -21.834 1.00 47.12 190 SER A C 1
ATOM 1490 O O . SER A 1 190 ? 33.803 44.957 -21.690 1.00 47.12 190 SER A O 1
ATOM 1492 N N . SER A 1 191 ? 36.021 45.262 -21.391 1.00 46.88 191 SER A N 1
ATOM 1493 C CA . SER A 1 191 ? 36.436 44.221 -20.472 1.00 46.88 191 SER A CA 1
ATOM 1494 C C . SER A 1 191 ? 35.757 44.316 -19.106 1.00 46.88 191 SER A C 1
ATOM 1496 O O . SER A 1 191 ? 35.754 45.386 -18.498 1.00 46.88 191 SER A O 1
ATOM 1498 N N . SER A 1 192 ? 35.343 43.178 -18.552 1.00 51.78 192 SER A N 1
ATOM 1499 C CA . SER A 1 192 ? 35.284 42.998 -17.100 1.00 51.78 192 SER A CA 1
ATOM 1500 C C . SER A 1 192 ? 35.886 41.649 -16.724 1.00 51.78 192 SER A C 1
ATOM 1502 O O . SER A 1 192 ? 35.277 40.595 -16.886 1.00 51.78 192 SER A O 1
ATOM 1504 N N . SER A 1 193 ? 37.127 41.743 -16.261 1.00 52.00 193 SER A N 1
ATOM 1505 C CA . SER A 1 193 ? 37.898 40.764 -15.508 1.00 52.00 193 SER A CA 1
ATOM 1506 C C . SER A 1 193 ? 37.192 40.385 -14.208 1.00 52.00 193 SER A C 1
ATOM 1508 O O . SER A 1 193 ? 36.785 41.272 -13.454 1.00 52.00 193 SER A O 1
ATOM 1510 N N . SER A 1 194 ? 37.096 39.092 -13.912 1.00 57.34 194 SER A N 1
ATOM 1511 C CA . SER A 1 194 ? 36.790 38.575 -12.574 1.00 57.34 194 SER A CA 1
ATOM 1512 C C . SER A 1 194 ? 37.347 37.153 -12.444 1.00 57.34 194 SER A C 1
ATOM 1514 O O . SER A 1 194 ? 36.653 36.186 -12.735 1.00 57.34 194 SER A O 1
ATOM 1516 N N . ASP A 1 195 ? 38.609 37.066 -12.028 1.00 56.16 195 ASP A N 1
ATOM 1517 C CA . ASP A 1 195 ? 39.144 35.965 -11.210 1.00 56.16 195 ASP A CA 1
ATOM 1518 C C . ASP A 1 195 ? 38.749 36.272 -9.740 1.00 56.16 195 ASP A C 1
ATOM 1520 O O . ASP A 1 195 ? 38.599 37.460 -9.418 1.00 56.16 195 ASP A O 1
ATOM 1524 N N . PRO A 1 196 ? 38.535 35.290 -8.835 1.00 61.69 196 PRO A N 1
ATOM 1525 C CA . PRO A 1 196 ? 39.633 34.438 -8.379 1.00 61.69 196 PRO A CA 1
ATOM 1526 C C . PRO A 1 196 ? 39.310 32.963 -8.089 1.00 61.69 196 PRO A C 1
ATOM 1528 O O . PRO A 1 196 ? 38.185 32.558 -7.794 1.00 61.69 196 PRO A O 1
ATOM 1531 N N . ASP A 1 197 ? 40.408 32.208 -8.114 1.00 49.56 197 ASP A N 1
ATOM 1532 C CA . ASP A 1 197 ? 40.659 30.899 -7.523 1.00 49.56 197 ASP A CA 1
ATOM 1533 C C . ASP A 1 197 ? 39.954 30.625 -6.190 1.00 49.56 197 ASP A C 1
ATOM 1535 O O . ASP A 1 197 ? 39.977 31.426 -5.252 1.00 49.56 197 ASP A O 1
ATOM 1539 N N . SER A 1 198 ? 39.463 29.394 -6.052 1.00 53.81 198 SER A N 1
ATOM 1540 C CA . SER A 1 198 ? 39.407 28.693 -4.768 1.00 53.81 198 SER A CA 1
ATOM 1541 C C . SER A 1 198 ? 39.450 27.187 -5.006 1.00 53.81 198 SER A C 1
ATOM 1543 O O . SER A 1 198 ? 38.435 26.499 -5.087 1.00 53.81 198 SER A O 1
ATOM 1545 N N . SER A 1 199 ? 40.675 26.685 -5.133 1.00 53.09 199 SER A N 1
ATOM 1546 C CA . SER A 1 199 ? 41.032 25.281 -4.977 1.00 53.09 199 SER A CA 1
ATOM 1547 C C . SER A 1 199 ? 40.954 24.900 -3.494 1.00 53.09 199 SER A C 1
ATOM 1549 O O . SER A 1 199 ? 41.818 25.281 -2.706 1.00 53.09 199 SER A O 1
ATOM 1551 N N . GLY A 1 200 ? 39.915 24.158 -3.112 1.00 48.44 200 GLY A N 1
ATOM 1552 C CA . GLY A 1 200 ? 39.802 23.494 -1.814 1.00 48.44 200 GLY A CA 1
ATOM 1553 C C . GLY A 1 200 ? 39.811 21.983 -2.009 1.00 48.44 200 GLY A C 1
ATOM 1554 O O . GLY A 1 200 ? 38.758 21.374 -2.161 1.00 48.44 200 GLY A O 1
ATOM 1555 N N . SER A 1 201 ? 41.004 21.398 -2.058 1.00 52.91 201 SER A N 1
ATOM 1556 C CA . SER A 1 201 ? 41.243 19.956 -2.000 1.00 52.91 201 SER A CA 1
ATOM 1557 C C . SER A 1 201 ? 41.195 19.496 -0.543 1.00 52.91 201 SER A C 1
ATOM 1559 O O . SER A 1 201 ? 42.004 19.941 0.272 1.00 52.91 201 SER A O 1
ATOM 1561 N N . SER A 1 202 ? 40.258 18.613 -0.212 1.00 59.84 202 SER A N 1
ATOM 1562 C CA . SER A 1 202 ? 40.233 17.882 1.057 1.00 59.84 202 SER A CA 1
ATOM 1563 C C . SER A 1 202 ? 40.432 16.410 0.734 1.00 59.84 202 SER A C 1
ATOM 1565 O O . SER A 1 202 ? 39.488 15.705 0.384 1.00 59.84 202 SER A O 1
ATOM 1567 N N . ASP A 1 203 ? 41.697 16.005 0.764 1.00 56.66 203 ASP A N 1
ATOM 1568 C CA . ASP A 1 203 ? 42.133 14.623 0.656 1.00 56.66 203 ASP A CA 1
ATOM 1569 C C . ASP A 1 203 ? 41.898 13.892 1.985 1.00 56.66 203 ASP A C 1
ATOM 1571 O O . ASP A 1 203 ? 42.365 14.327 3.034 1.00 56.66 203 ASP A O 1
ATOM 1575 N N . SER A 1 204 ? 41.171 12.781 1.871 1.00 60.81 204 SER A N 1
ATOM 1576 C CA . SER A 1 204 ? 41.517 11.460 2.405 1.00 60.81 204 SER A CA 1
ATOM 1577 C C . SER A 1 204 ? 41.797 11.323 3.911 1.00 60.81 204 SER A C 1
ATOM 1579 O O . SER A 1 204 ? 42.929 11.448 4.369 1.00 60.81 204 SER A O 1
ATOM 1581 N N . ASP A 1 205 ? 40.751 10.929 4.646 1.00 56.06 205 ASP A N 1
ATOM 1582 C CA . ASP A 1 205 ? 40.846 10.249 5.942 1.00 56.06 205 ASP A CA 1
ATOM 1583 C C . ASP A 1 205 ? 41.447 8.842 5.756 1.00 56.06 205 ASP A C 1
ATOM 1585 O O . ASP A 1 205 ? 40.811 7.938 5.206 1.00 56.06 205 ASP A O 1
ATOM 1589 N N . GLU A 1 206 ? 42.668 8.660 6.247 1.00 66.81 206 GLU A N 1
ATOM 1590 C CA . GLU A 1 206 ? 43.314 7.372 6.489 1.00 66.81 206 GLU A CA 1
ATOM 1591 C C . GLU A 1 206 ? 43.273 7.144 8.010 1.00 66.81 206 GLU A C 1
ATOM 1593 O O . GLU A 1 206 ? 43.905 7.876 8.771 1.00 66.81 206 GLU A O 1
ATOM 1598 N N . MET A 1 207 ? 42.462 6.187 8.477 1.00 67.50 207 MET A N 1
ATOM 1599 C CA . MET A 1 207 ? 42.548 5.688 9.851 1.00 67.50 207 MET A CA 1
ATOM 1600 C C . MET A 1 207 ? 42.873 4.204 9.835 1.00 67.50 207 MET A C 1
ATOM 1602 O O . MET A 1 207 ? 42.124 3.375 9.311 1.00 67.50 207 MET A O 1
ATOM 1606 N N . ASP A 1 208 ? 44.021 3.933 10.439 1.00 63.31 208 ASP A N 1
ATOM 1607 C CA . ASP A 1 208 ? 44.635 2.642 10.646 1.00 63.31 208 ASP A CA 1
ATOM 1608 C C . ASP A 1 208 ? 43.741 1.662 11.410 1.00 63.31 208 ASP A C 1
ATOM 1610 O O . ASP A 1 208 ? 43.079 1.976 12.402 1.00 63.31 208 ASP A O 1
ATOM 1614 N N . VAL A 1 209 ? 43.799 0.423 10.934 1.00 66.75 209 VAL A N 1
ATOM 1615 C CA . VAL A 1 209 ? 43.336 -0.785 11.604 1.00 66.75 209 VAL A CA 1
ATOM 1616 C C . VAL A 1 209 ? 44.510 -1.351 12.396 1.00 66.75 209 VAL A C 1
ATOM 1618 O O . VAL A 1 209 ? 45.377 -1.945 11.778 1.00 66.75 209 VAL A O 1
ATOM 1621 N N . GLU A 1 210 ? 44.504 -1.219 13.725 1.00 62.41 210 GLU A N 1
ATOM 1622 C CA . GLU A 1 210 ? 45.121 -2.110 14.735 1.00 62.41 210 GLU A CA 1
ATOM 1623 C C . GLU A 1 210 ? 44.494 -1.733 16.097 1.00 62.41 210 GLU A C 1
ATOM 1625 O O . GLU A 1 210 ? 44.285 -0.557 16.363 1.00 62.41 210 GLU A O 1
ATOM 1630 N N . GLY A 1 211 ? 44.113 -2.585 17.045 1.00 65.69 211 GLY A N 1
ATOM 1631 C CA . GLY A 1 211 ? 44.198 -4.018 17.271 1.00 65.69 211 GLY A CA 1
ATOM 1632 C C . GLY A 1 211 ? 43.617 -4.308 18.676 1.00 65.69 211 GLY A C 1
ATOM 1633 O O . GLY A 1 211 ? 43.404 -3.377 19.457 1.00 65.69 211 GLY A O 1
ATOM 1634 N N . PHE A 1 212 ? 43.437 -5.603 18.965 1.00 48.34 212 PHE A N 1
ATOM 1635 C CA . PHE A 1 212 ? 42.911 -6.262 20.183 1.00 48.34 212 PHE A CA 1
ATOM 1636 C C . PHE A 1 212 ? 41.392 -6.431 20.319 1.00 48.34 212 PHE A C 1
ATOM 1638 O O . PHE A 1 212 ? 40.666 -5.448 20.571 1.00 48.34 212 PHE A O 1
#